Protein AF-A0A1F5EJZ8-F1 (afdb_monomer_lite)

pLDDT: mean 80.3, std 20.05, range [35.12, 98.62]

Structure (mmCIF, N/CA/C/O backbone):
data_AF-A0A1F5EJZ8-F1
#
_entry.id   AF-A0A1F5EJZ8-F1
#
loop_
_atom_site.group_PDB
_atom_site.id
_atom_site.type_symbol
_atom_site.label_atom_id
_atom_site.label_alt_id
_atom_site.label_comp_id
_atom_site.label_asym_id
_atom_site.label_entity_id
_atom_site.label_seq_id
_atom_site.pdbx_PDB_ins_code
_atom_site.Cartn_x
_atom_site.Cartn_y
_atom_site.Cartn_z
_atom_site.occupancy
_atom_site.B_iso_or_equiv
_atom_site.auth_seq_id
_atom_site.auth_comp_id
_atom_site.auth_asym_id
_atom_site.auth_atom_id
_atom_site.pdbx_PDB_model_num
ATOM 1 N N . MET A 1 1 ? -59.693 -8.046 34.360 1.00 42.12 1 MET A N 1
ATOM 2 C CA . MET A 1 1 ? -60.471 -9.303 34.373 1.00 42.12 1 MET A CA 1
ATOM 3 C C . MET A 1 1 ? -59.932 -10.155 35.518 1.00 42.12 1 MET A C 1
ATOM 5 O O . MET A 1 1 ? -58.719 -10.224 35.640 1.00 42.12 1 MET A O 1
ATOM 9 N N . PHE A 1 2 ? -60.831 -10.720 36.331 1.00 42.72 2 PHE A N 1
ATOM 10 C CA . PHE A 1 2 ? -60.648 -11.464 37.595 1.00 42.72 2 PHE A CA 1
ATOM 11 C C . PHE A 1 2 ? -60.513 -10.660 38.905 1.00 42.72 2 PHE A C 1
ATOM 13 O O . PHE A 1 2 ? -59.441 -10.239 39.322 1.00 42.72 2 PHE A O 1
ATOM 20 N N . VAL A 1 3 ? -61.678 -10.513 39.548 1.00 38.53 3 VAL A N 1
ATOM 21 C CA . VAL A 1 3 ? -61.944 -10.092 40.929 1.00 38.53 3 VAL A CA 1
ATOM 22 C C . VAL A 1 3 ? -62.332 -11.364 41.692 1.00 38.53 3 VAL A C 1
ATOM 24 O O . VAL A 1 3 ? -63.214 -12.080 41.225 1.00 38.53 3 VAL A O 1
ATOM 27 N N . PHE A 1 4 ? -61.711 -11.654 42.838 1.00 44.66 4 PHE A N 1
ATOM 28 C CA . PHE A 1 4 ? -62.159 -12.716 43.749 1.00 44.66 4 PHE A CA 1
ATOM 29 C C . PHE A 1 4 ? -62.676 -12.089 45.050 1.00 44.66 4 PHE A C 1
ATOM 31 O O . PHE A 1 4 ? -61.910 -11.626 45.890 1.00 44.66 4 PHE A O 1
ATOM 38 N N . LEU A 1 5 ? -64.004 -12.057 45.161 1.00 41.25 5 LEU A N 1
ATOM 39 C CA . LEU A 1 5 ? -64.788 -11.782 46.363 1.00 41.25 5 LEU A CA 1
ATOM 40 C C . LEU A 1 5 ? -64.952 -13.100 47.128 1.00 41.25 5 LEU A C 1
ATOM 42 O O . LEU A 1 5 ? -65.461 -14.063 46.558 1.00 41.25 5 LEU A O 1
ATOM 46 N N . PHE A 1 6 ? -64.547 -13.151 48.398 1.00 44.31 6 PHE A N 1
ATOM 47 C CA . PHE A 1 6 ? -64.848 -14.281 49.280 1.00 44.31 6 PHE A CA 1
ATOM 48 C C . PHE A 1 6 ? -65.778 -13.813 50.401 1.00 44.31 6 PHE A C 1
ATOM 50 O O . PHE A 1 6 ? -65.368 -13.141 51.346 1.00 44.31 6 PHE A O 1
ATOM 57 N N . SER A 1 7 ? -67.056 -14.136 50.229 1.00 35.12 7 SER A N 1
ATOM 58 C CA . SER A 1 7 ? -68.164 -13.891 51.148 1.00 35.12 7 SER A CA 1
ATOM 59 C C . SER A 1 7 ? -68.219 -15.029 52.171 1.00 35.12 7 SER A C 1
ATOM 61 O O . SER A 1 7 ? -68.336 -16.187 51.775 1.00 35.12 7 SER A O 1
ATOM 63 N N . PHE A 1 8 ? -68.154 -14.734 53.470 1.00 48.16 8 PHE A N 1
ATOM 64 C CA . PHE A 1 8 ? -68.392 -15.727 54.525 1.00 48.16 8 PHE A CA 1
ATOM 65 C C . PHE A 1 8 ? -69.835 -15.606 55.031 1.00 48.16 8 PHE A C 1
ATOM 67 O O . PHE A 1 8 ? -70.240 -14.551 55.520 1.00 48.16 8 PHE A O 1
ATOM 74 N N . SER A 1 9 ? -70.606 -16.683 54.875 1.00 39.06 9 SER A N 1
ATOM 75 C CA . SER A 1 9 ? -72.012 -16.790 55.272 1.00 39.06 9 SER A CA 1
ATOM 76 C C . SER A 1 9 ? -72.171 -17.040 56.773 1.00 39.06 9 SER A C 1
ATOM 78 O O . SER A 1 9 ? -71.408 -17.788 57.382 1.00 39.06 9 SER A O 1
ATOM 80 N N . PHE A 1 10 ? -73.198 -16.418 57.348 1.00 41.75 10 PHE A N 1
ATOM 81 C CA . PHE A 1 10 ? -73.622 -16.520 58.743 1.00 41.75 10 PHE A CA 1
ATOM 82 C C . PHE A 1 10 ? -74.689 -17.622 58.864 1.00 41.75 10 PHE A C 1
ATOM 84 O O . PHE A 1 10 ? -75.668 -17.593 58.119 1.00 41.75 10 PHE A O 1
ATOM 91 N N . THR A 1 11 ? -74.530 -18.581 59.781 1.00 50.78 11 THR A N 1
ATOM 92 C CA . THR A 1 11 ? -75.520 -19.647 60.028 1.00 50.78 11 THR A CA 1
ATOM 93 C C . THR A 1 11 ? -76.293 -19.362 61.313 1.00 50.78 11 THR A C 1
ATOM 95 O O . THR A 1 11 ? -75.710 -19.244 62.389 1.00 50.78 11 THR A O 1
ATOM 98 N N . TYR A 1 12 ? -77.613 -19.247 61.180 1.00 48.09 12 TYR A N 1
ATOM 99 C CA . TYR A 1 12 ? -78.588 -19.136 62.265 1.00 48.09 12 TYR A CA 1
ATOM 100 C C . TYR A 1 12 ? -78.994 -20.548 62.718 1.00 48.09 12 TYR A C 1
ATOM 102 O O . TYR A 1 12 ? -79.276 -21.396 61.874 1.00 48.09 12 TYR A O 1
ATOM 110 N N . ALA A 1 13 ? -79.072 -20.793 64.026 1.00 57.03 13 ALA A N 1
ATOM 111 C CA . ALA A 1 13 ? -79.775 -21.943 64.590 1.00 57.03 13 ALA A CA 1
ATOM 112 C C . ALA A 1 13 ? -80.513 -21.495 65.858 1.00 57.03 13 ALA A C 1
ATOM 114 O O . ALA A 1 13 ? -79.909 -20.979 66.797 1.00 57.03 13 ALA A O 1
ATOM 115 N N . GLN A 1 14 ? -81.831 -21.666 65.829 1.00 50.38 14 GLN A N 1
ATOM 116 C CA . GLN A 1 14 ? -82.807 -21.339 66.862 1.00 50.38 14 GLN A CA 1
ATOM 117 C C . GLN A 1 14 ? -83.442 -22.659 67.314 1.00 50.38 14 GLN A C 1
ATOM 119 O O . GLN A 1 14 ? -83.867 -23.425 66.452 1.00 50.38 14 GLN A O 1
ATOM 124 N N . GLN A 1 15 ? -83.545 -22.913 68.622 1.00 39.94 15 GLN A N 1
ATOM 125 C CA . GLN A 1 15 ? -84.609 -23.758 69.175 1.00 39.94 15 GLN A CA 1
ATOM 126 C C . GLN A 1 15 ? -84.862 -23.423 70.653 1.00 39.94 15 GLN A C 1
ATOM 128 O O . GLN A 1 15 ? -83.925 -23.213 71.423 1.00 39.94 15 GLN A O 1
ATOM 133 N N . GLU A 1 16 ? -86.148 -23.309 70.982 1.00 36.25 16 GLU A N 1
ATOM 134 C CA . GLU A 1 16 ? -86.743 -22.867 72.247 1.00 36.25 16 GLU A CA 1
ATOM 135 C C . GLU A 1 16 ? -87.019 -24.015 73.243 1.00 36.25 16 GLU A C 1
ATOM 137 O O . GLU A 1 16 ? -86.884 -25.191 72.908 1.00 36.25 16 GLU A O 1
ATOM 142 N N . ASP A 1 17 ? -87.497 -23.584 74.422 1.00 38.38 17 ASP A N 1
ATOM 143 C CA . ASP A 1 17 ? -88.220 -24.280 75.502 1.00 38.38 17 ASP A CA 1
ATOM 144 C C . ASP A 1 17 ? -87.415 -25.011 76.598 1.00 38.38 17 ASP A C 1
ATOM 146 O O . ASP A 1 17 ? -86.474 -25.742 76.331 1.00 38.38 17 ASP A O 1
ATOM 150 N N . SER A 1 18 ? -87.749 -24.936 77.896 1.00 37.69 18 SER A N 1
ATOM 151 C CA . SER A 1 18 ? -88.686 -24.098 78.665 1.00 37.69 18 SER A CA 1
ATOM 152 C C . SER A 1 18 ? -88.473 -24.321 80.186 1.00 37.69 18 SER A C 1
ATOM 154 O O . SER A 1 18 ? -87.946 -25.342 80.617 1.00 37.69 18 SER A O 1
ATOM 156 N N . SER A 1 19 ? -88.997 -23.386 80.991 1.00 36.50 19 SER A N 1
ATOM 157 C CA . SER A 1 19 ? -89.434 -23.503 82.405 1.00 36.50 19 SER A CA 1
ATOM 158 C C . SER A 1 19 ? -88.440 -23.390 83.596 1.00 36.50 19 SER A C 1
ATOM 160 O O . SER A 1 19 ? -87.722 -24.300 83.986 1.00 36.50 19 SER A O 1
ATOM 162 N N . ARG A 1 20 ? -88.521 -22.189 84.203 1.00 42.97 20 ARG A N 1
ATOM 163 C CA . ARG A 1 20 ? -88.405 -21.735 85.615 1.00 42.97 20 ARG A CA 1
ATOM 164 C C . ARG A 1 20 ? -88.081 -22.752 86.727 1.00 42.97 20 ARG A C 1
ATOM 166 O O . ARG A 1 20 ? -88.866 -23.666 86.911 1.00 42.97 20 ARG A O 1
ATOM 173 N N . VAL A 1 21 ? -87.153 -22.370 87.628 1.00 36.72 21 VAL A N 1
ATOM 174 C CA . VAL A 1 21 ? -87.374 -22.061 89.075 1.00 36.72 21 VAL A CA 1
ATOM 175 C C . VAL A 1 21 ? -86.247 -21.110 89.569 1.00 36.72 21 VAL A C 1
ATOM 177 O O . VAL A 1 21 ? -85.079 -21.328 89.272 1.00 36.72 21 VAL A O 1
ATOM 180 N N . ILE A 1 22 ? -86.592 -20.043 90.306 1.00 45.91 22 ILE A N 1
ATOM 181 C CA . ILE A 1 22 ? -85.711 -19.110 91.064 1.00 45.91 22 ILE A CA 1
ATOM 182 C C . ILE A 1 22 ? -85.918 -19.491 92.547 1.00 45.91 22 ILE A C 1
ATOM 184 O O . ILE A 1 22 ? -87.084 -19.708 92.890 1.00 45.91 22 ILE A O 1
ATOM 18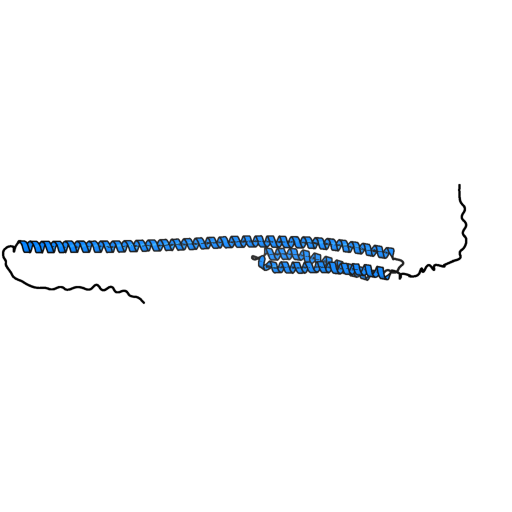8 N N . PRO A 1 23 ? -84.900 -19.575 93.442 1.00 54.94 23 PRO A N 1
ATOM 189 C CA . PRO A 1 23 ? -84.294 -18.347 93.963 1.00 54.94 23 PRO A CA 1
ATOM 190 C C . PRO A 1 23 ? -82.847 -18.386 94.482 1.00 54.94 23 PRO A C 1
ATOM 192 O O . PRO A 1 23 ? -82.222 -19.427 94.622 1.00 54.94 23 PRO A O 1
ATOM 195 N N . ALA A 1 24 ? -82.399 -17.174 94.831 1.00 38.06 24 ALA A N 1
ATOM 196 C CA . ALA A 1 24 ? -81.240 -16.806 95.647 1.00 38.06 24 ALA A CA 1
ATOM 197 C C . ALA A 1 24 ? -79.918 -16.560 94.895 1.00 38.06 24 ALA A C 1
ATOM 199 O O . ALA A 1 24 ? -79.230 -17.473 94.456 1.00 38.06 24 ALA A O 1
ATOM 200 N N . GLY A 1 25 ? -79.538 -15.276 94.796 1.00 40.34 25 GLY A N 1
ATOM 201 C CA . GLY A 1 25 ? -78.205 -14.864 94.337 1.00 40.34 25 GLY A CA 1
ATOM 202 C C . GLY A 1 25 ? -78.108 -13.489 93.663 1.00 40.34 25 GLY A C 1
ATOM 203 O O . GLY A 1 25 ? -77.230 -13.292 92.828 1.00 40.34 25 GLY A O 1
ATOM 204 N N . SER A 1 26 ? -78.984 -12.523 93.966 1.00 47.00 26 SER A N 1
ATOM 205 C CA . SER A 1 26 ? -79.004 -11.201 93.303 1.00 47.00 26 SER A CA 1
ATOM 206 C C . SER A 1 26 ? -77.780 -10.310 93.588 1.00 47.00 26 SER A C 1
ATOM 208 O O . SER A 1 26 ? -77.568 -9.334 92.871 1.00 47.00 26 SER A O 1
ATOM 210 N N . ALA A 1 27 ? -76.939 -10.662 94.566 1.00 49.25 27 ALA A N 1
ATOM 211 C CA . ALA A 1 27 ? -75.635 -10.029 94.790 1.00 49.25 27 ALA A CA 1
ATOM 212 C C . ALA A 1 27 ? -74.533 -10.619 93.883 1.00 49.25 27 ALA A C 1
ATOM 214 O O . ALA A 1 27 ? -73.744 -9.878 93.305 1.00 49.25 27 ALA A O 1
ATOM 215 N N . ILE A 1 28 ? -74.556 -11.937 93.653 1.00 49.22 28 ILE A N 1
ATOM 216 C CA . ILE A 1 28 ? -73.549 -12.670 92.863 1.00 49.22 28 ILE A CA 1
ATOM 217 C C . ILE A 1 28 ? -73.688 -12.364 91.357 1.00 49.22 28 ILE A C 1
ATOM 219 O O . ILE A 1 28 ? -72.714 -12.397 90.608 1.00 49.22 28 ILE A O 1
ATOM 223 N N . ILE A 1 29 ? -74.897 -12.043 90.881 1.00 50.38 29 ILE A N 1
ATOM 224 C CA . ILE A 1 29 ? -75.160 -11.756 89.458 1.00 50.38 29 ILE A CA 1
ATOM 225 C C . ILE A 1 29 ? -74.680 -10.351 89.057 1.00 50.38 29 ILE A C 1
ATOM 227 O O . ILE A 1 29 ? -74.094 -10.207 87.987 1.00 50.38 29 ILE A O 1
ATOM 231 N N . LYS A 1 30 ? -74.860 -9.325 89.905 1.00 52.75 30 LYS A N 1
ATOM 232 C CA . LYS A 1 30 ? -74.299 -7.980 89.651 1.00 52.75 30 LYS A CA 1
ATOM 233 C C . LYS A 1 30 ? -72.772 -8.001 89.669 1.00 52.75 30 LYS A C 1
ATOM 235 O O . LYS A 1 30 ? -72.154 -7.449 88.768 1.00 52.75 30 LYS A O 1
ATOM 240 N N . GLU A 1 31 ? -72.188 -8.743 90.606 1.00 53.78 31 GLU A N 1
ATOM 241 C CA . GLU A 1 31 ? -70.744 -8.966 90.674 1.00 53.78 31 GLU A CA 1
ATOM 242 C C . GLU A 1 31 ? -70.223 -9.664 89.405 1.00 53.78 31 GLU A C 1
ATOM 244 O O . GLU A 1 31 ? -69.264 -9.204 88.792 1.00 53.78 31 GLU A O 1
ATOM 249 N N . LYS A 1 32 ? -70.910 -10.703 88.904 1.00 55.66 32 LYS A N 1
ATOM 250 C CA . LYS A 1 32 ? -70.559 -11.352 87.626 1.00 55.66 32 LYS A CA 1
ATOM 251 C C . LYS A 1 32 ? -70.709 -10.432 86.405 1.00 55.66 32 LYS A C 1
ATOM 253 O O . LYS A 1 32 ? -69.902 -10.550 85.484 1.00 55.66 32 LYS A O 1
ATOM 258 N N . ILE A 1 33 ? -71.696 -9.534 86.378 1.00 58.84 33 ILE A N 1
ATOM 259 C CA . ILE A 1 33 ? -71.910 -8.571 85.279 1.00 58.84 33 ILE A CA 1
ATOM 260 C C . ILE A 1 33 ? -70.846 -7.466 85.293 1.00 58.84 33 ILE A C 1
ATOM 262 O O . ILE A 1 33 ? -70.330 -7.116 84.232 1.00 58.84 33 ILE A O 1
ATOM 266 N N . ASP A 1 34 ? -70.457 -6.959 86.463 1.00 60.78 34 ASP A N 1
ATOM 267 C CA . ASP A 1 34 ? -69.383 -5.967 86.585 1.00 60.78 34 ASP A CA 1
ATOM 268 C C . ASP A 1 34 ? -68.002 -6.591 86.335 1.00 60.78 34 ASP A C 1
ATOM 270 O O . ASP A 1 34 ? -67.162 -5.983 85.669 1.00 60.78 34 ASP A O 1
ATOM 274 N N . ILE A 1 35 ? -67.787 -7.852 86.729 1.00 61.38 35 ILE A N 1
ATOM 275 C CA . ILE A 1 35 ? -66.606 -8.644 86.343 1.00 61.38 35 ILE A CA 1
ATOM 276 C C . ILE A 1 35 ? -66.577 -8.885 84.824 1.00 61.38 35 ILE A C 1
ATOM 278 O O . ILE A 1 35 ? -65.515 -8.836 84.205 1.00 61.38 35 ILE A O 1
ATOM 282 N N . GLN A 1 36 ? -67.723 -9.129 84.182 1.00 63.88 36 GLN A N 1
ATOM 283 C CA . GLN A 1 36 ? -67.787 -9.268 82.723 1.00 63.88 36 GLN A CA 1
ATOM 284 C C . GLN A 1 36 ? -67.572 -7.939 81.994 1.00 63.88 36 GLN A C 1
ATOM 286 O O . GLN A 1 36 ? -66.851 -7.922 81.000 1.00 63.88 36 GLN A O 1
ATOM 291 N N . LYS A 1 37 ? -68.127 -6.823 82.485 1.00 66.31 37 LYS A N 1
ATOM 292 C CA . LYS A 1 37 ? -67.890 -5.484 81.920 1.00 66.31 37 LYS A CA 1
ATOM 293 C C . LYS A 1 37 ? -66.438 -5.049 82.076 1.00 66.31 37 LYS A C 1
ATOM 295 O O . LYS A 1 37 ? -65.852 -4.581 81.109 1.00 66.31 37 LYS A O 1
ATOM 300 N N . THR A 1 38 ? -65.829 -5.249 83.242 1.00 66.19 38 THR A N 1
ATOM 301 C CA . THR A 1 38 ? -64.400 -4.959 83.457 1.00 66.19 38 THR A CA 1
ATOM 302 C C . THR A 1 38 ? -63.507 -5.848 82.593 1.00 66.19 38 THR A C 1
ATOM 304 O O . THR A 1 38 ? -62.565 -5.348 81.985 1.00 66.19 38 THR A O 1
ATOM 307 N N . ARG A 1 39 ? -63.839 -7.137 82.420 1.00 69.88 39 ARG A N 1
ATOM 308 C CA . ARG A 1 39 ? -63.170 -8.008 81.437 1.00 69.88 39 ARG A CA 1
ATOM 309 C C . ARG A 1 39 ? -63.349 -7.503 80.007 1.00 69.88 39 ARG A C 1
ATOM 311 O O . ARG A 1 39 ? -62.367 -7.460 79.276 1.00 69.88 39 ARG A O 1
ATOM 318 N N . ALA A 1 40 ? -64.549 -7.084 79.608 1.00 69.38 40 ALA A N 1
ATOM 319 C CA . ALA A 1 40 ? -64.818 -6.555 78.270 1.00 69.38 40 ALA A CA 1
ATOM 320 C C . ALA A 1 40 ? -64.061 -5.244 77.998 1.00 69.38 40 ALA A C 1
ATOM 322 O O . ALA A 1 40 ? -63.471 -5.101 76.932 1.00 69.38 40 ALA A O 1
ATOM 323 N N . VAL A 1 41 ? -63.999 -4.333 78.974 1.00 73.00 41 VAL A N 1
ATOM 324 C CA . VAL A 1 41 ? -63.220 -3.084 78.902 1.00 73.00 41 VAL A CA 1
ATOM 325 C C . VAL A 1 41 ? -61.720 -3.376 78.838 1.00 73.00 41 VAL A C 1
ATOM 327 O O . VAL A 1 41 ? -61.035 -2.850 77.969 1.00 73.00 41 VAL A O 1
ATOM 330 N N . ASN A 1 42 ? -61.207 -4.288 79.668 1.00 74.50 42 ASN A N 1
ATOM 331 C CA . ASN A 1 42 ? -59.803 -4.709 79.611 1.00 74.50 42 ASN A CA 1
ATOM 332 C C . ASN A 1 42 ? -59.451 -5.406 78.288 1.00 74.50 42 ASN A C 1
ATOM 334 O O . ASN A 1 42 ? -58.342 -5.244 77.779 1.00 74.50 42 ASN A O 1
ATOM 338 N N . THR A 1 43 ? -60.392 -6.153 77.706 1.00 75.75 43 THR A N 1
ATOM 339 C CA . THR A 1 43 ? -60.220 -6.800 76.397 1.00 75.75 43 THR A CA 1
ATOM 340 C C . THR A 1 43 ? -60.251 -5.769 75.267 1.00 75.75 43 THR A C 1
ATOM 342 O O . THR A 1 43 ? -59.443 -5.854 74.347 1.00 75.75 43 THR A O 1
ATOM 345 N N . ALA A 1 44 ? -61.133 -4.767 75.346 1.00 76.69 44 ALA A N 1
ATOM 346 C CA . ALA A 1 44 ? -61.204 -3.667 74.387 1.00 76.69 44 ALA A CA 1
ATOM 347 C C . ALA A 1 44 ? -59.938 -2.797 74.420 1.00 76.69 44 ALA A C 1
ATOM 349 O O . ALA A 1 44 ? -59.384 -2.506 73.362 1.00 76.69 44 ALA A O 1
ATOM 350 N N . ASN A 1 45 ? -59.433 -2.473 75.614 1.00 80.00 45 ASN A N 1
ATOM 351 C CA . ASN A 1 45 ? -58.183 -1.732 75.793 1.00 80.00 45 ASN A CA 1
ATOM 352 C C . ASN A 1 45 ? -56.984 -2.512 75.225 1.00 80.00 45 ASN A C 1
ATOM 354 O O . ASN A 1 45 ? -56.239 -1.963 74.421 1.00 80.00 45 ASN A O 1
ATOM 358 N N . ASN A 1 46 ? -56.871 -3.816 75.518 1.00 80.50 46 ASN A N 1
ATOM 359 C CA . ASN A 1 46 ? -55.843 -4.686 74.925 1.00 80.50 46 ASN A CA 1
ATOM 360 C C . ASN A 1 46 ? -55.937 -4.769 73.391 1.00 80.50 46 ASN A C 1
ATOM 362 O O . ASN A 1 46 ? -54.928 -4.860 72.695 1.00 80.50 46 ASN A O 1
ATOM 366 N N . LEU A 1 47 ? -57.153 -4.785 72.835 1.00 82.44 47 LEU A N 1
ATOM 367 C CA . LEU A 1 47 ? -57.352 -4.830 71.386 1.00 82.44 47 LEU A CA 1
ATOM 368 C C . LEU A 1 47 ? -56.956 -3.503 70.726 1.00 82.44 47 LEU A C 1
ATOM 370 O O . LEU A 1 47 ? -56.415 -3.500 69.621 1.00 82.44 47 LEU A O 1
ATOM 374 N N . GLN A 1 48 ? -57.240 -2.383 71.388 1.00 83.00 48 GLN A N 1
ATOM 375 C CA . GLN A 1 48 ? -56.890 -1.050 70.916 1.00 83.00 48 GLN A CA 1
ATOM 376 C C . GLN A 1 48 ? -55.374 -0.822 70.974 1.00 83.00 48 GLN A C 1
ATOM 378 O O . GLN A 1 48 ? -54.808 -0.326 70.005 1.00 83.00 48 GLN A O 1
ATOM 383 N N . GLU A 1 49 ? -54.716 -1.286 72.034 1.00 81.19 49 GLU A N 1
ATOM 384 C CA . GLU A 1 49 ? -53.257 -1.289 72.185 1.00 81.19 49 GLU A CA 1
ATOM 385 C C . GLU A 1 49 ? -52.585 -2.135 71.090 1.00 81.19 49 GLU A C 1
ATOM 387 O O . GLU A 1 49 ? -51.765 -1.622 70.333 1.00 81.19 49 GLU A O 1
ATOM 392 N N . LYS A 1 50 ? -53.061 -3.368 70.851 1.00 83.50 50 LYS A N 1
ATOM 393 C CA . LYS A 1 50 ? -52.591 -4.206 69.729 1.00 83.50 50 LYS A CA 1
ATOM 394 C C . LYS A 1 50 ? -52.814 -3.577 68.353 1.00 83.50 50 LYS A C 1
ATOM 396 O O . LYS A 1 50 ? -52.037 -3.818 67.431 1.00 83.50 50 LYS A O 1
ATOM 401 N N . ARG A 1 51 ? -53.893 -2.806 68.167 1.00 82.75 51 ARG A N 1
ATOM 402 C CA . ARG A 1 51 ? -54.144 -2.075 66.912 1.00 82.75 51 ARG A CA 1
ATOM 403 C C . ARG A 1 51 ? -53.162 -0.925 66.733 1.00 82.75 51 ARG A C 1
ATOM 405 O O . ARG A 1 51 ? -52.682 -0.745 65.618 1.00 82.75 51 ARG A O 1
ATOM 412 N N . LEU A 1 52 ? -52.864 -0.177 67.794 1.00 86.50 52 LEU A N 1
ATOM 413 C CA . LEU A 1 52 ? -51.873 0.900 67.766 1.00 86.50 52 LEU A CA 1
ATOM 414 C C . LEU A 1 52 ? -50.476 0.341 67.468 1.00 86.50 52 LEU A C 1
ATOM 416 O O . LEU A 1 52 ? -49.844 0.801 66.520 1.00 86.50 52 LEU A O 1
ATOM 420 N N . GLU A 1 53 ? -50.071 -0.735 68.144 1.00 86.06 53 GLU A N 1
ATOM 421 C CA . GLU A 1 53 ? -48.812 -1.441 67.865 1.00 86.06 53 GLU A CA 1
ATOM 422 C C . GLU A 1 53 ? -48.748 -1.987 66.430 1.00 86.06 53 GLU A C 1
ATOM 424 O O . GLU A 1 53 ? -47.705 -1.940 65.777 1.00 86.06 53 GLU A O 1
ATOM 429 N N . ALA A 1 54 ? -49.853 -2.525 65.903 1.00 87.06 54 ALA A N 1
ATOM 430 C CA . ALA A 1 54 ? -49.903 -3.023 64.530 1.00 87.06 54 ALA A CA 1
ATOM 431 C C . ALA A 1 54 ? -49.790 -1.889 63.498 1.00 87.06 54 ALA A C 1
ATOM 433 O O . ALA A 1 54 ? -49.117 -2.057 62.478 1.00 87.06 54 ALA A O 1
ATOM 434 N N . VAL A 1 55 ? -50.425 -0.741 63.756 1.00 88.44 55 VAL A N 1
ATOM 435 C CA . VAL A 1 55 ? -50.330 0.452 62.903 1.00 88.44 55 VAL A CA 1
ATOM 436 C C . VAL A 1 55 ? -48.907 1.000 62.920 1.00 88.44 55 VAL A C 1
ATOM 438 O O . VAL A 1 55 ? -48.340 1.187 61.843 1.00 88.44 55 VAL A O 1
ATOM 441 N N . GLU A 1 56 ? -48.308 1.167 64.096 1.00 88.38 56 GLU A N 1
ATOM 442 C CA . GLU A 1 56 ? -46.932 1.643 64.267 1.00 88.38 56 GLU A CA 1
ATOM 443 C C . GLU A 1 56 ? -45.924 0.699 63.592 1.00 88.38 56 GLU A C 1
ATOM 445 O O . GLU A 1 56 ? -45.117 1.123 62.767 1.00 88.38 56 GLU A O 1
ATOM 450 N N . ASN A 1 57 ? -46.053 -0.616 63.798 1.00 89.62 57 ASN A N 1
ATOM 451 C CA . ASN A 1 57 ? -45.230 -1.609 63.101 1.00 89.62 57 ASN A CA 1
ATOM 452 C C . ASN A 1 57 ? -45.421 -1.582 61.577 1.00 89.62 57 ASN A C 1
ATOM 454 O O . ASN A 1 57 ? -44.469 -1.822 60.828 1.00 89.62 57 ASN A O 1
ATOM 458 N N . SER A 1 58 ? -46.637 -1.313 61.091 1.00 87.44 58 SER A N 1
ATOM 459 C CA . SER A 1 58 ? -46.898 -1.187 59.653 1.00 87.44 58 SER A CA 1
ATOM 460 C C . SER A 1 58 ? -46.263 0.075 59.061 1.00 87.44 58 SER A C 1
ATOM 462 O O . SER A 1 58 ? -45.725 0.021 57.953 1.00 87.44 58 SER A O 1
ATOM 464 N N . GLN A 1 59 ? -46.280 1.186 59.805 1.00 89.81 59 GLN A N 1
ATOM 465 C CA . GLN A 1 59 ? -45.664 2.451 59.414 1.00 89.81 59 GLN A CA 1
ATOM 466 C C . GLN A 1 59 ? -44.142 2.311 59.387 1.00 89.81 59 GLN A C 1
ATOM 468 O O . GLN A 1 59 ? -43.545 2.553 58.339 1.00 89.81 59 GLN A O 1
ATOM 473 N N . ASN A 1 60 ? -43.552 1.761 60.450 1.00 89.81 60 ASN A N 1
ATOM 474 C CA . ASN A 1 60 ? -42.121 1.475 60.534 1.00 89.81 60 ASN A CA 1
ATOM 475 C C . ASN A 1 60 ? -41.664 0.532 59.412 1.00 89.81 60 ASN A C 1
ATOM 477 O O . ASN A 1 60 ? -40.641 0.766 58.771 1.00 89.81 60 ASN A O 1
ATOM 481 N N . LYS A 1 61 ? -42.428 -0.526 59.097 1.00 89.62 61 LYS A N 1
ATOM 482 C CA . LYS A 1 61 ? -42.125 -1.395 57.941 1.00 89.62 61 LYS A CA 1
ATOM 483 C C . LYS A 1 61 ? -42.173 -0.634 56.621 1.00 89.62 61 LYS A C 1
ATOM 485 O O . LYS A 1 61 ? -41.338 -0.877 55.756 1.00 89.62 61 LYS A O 1
ATOM 490 N N . ARG A 1 62 ? -43.147 0.258 56.438 1.00 89.31 62 ARG A N 1
ATOM 491 C CA . ARG A 1 62 ? -43.304 1.025 55.198 1.00 89.31 62 ARG A CA 1
ATOM 492 C C . ARG A 1 62 ? -42.183 2.044 55.009 1.00 89.31 62 ARG A C 1
ATOM 494 O O . ARG A 1 62 ? -41.732 2.205 53.880 1.00 89.31 62 ARG A O 1
ATOM 501 N N . GLU A 1 63 ? -41.745 2.698 56.076 1.00 90.56 63 GLU A N 1
ATOM 502 C CA . GLU A 1 63 ? -40.613 3.629 56.072 1.00 90.56 63 GLU A CA 1
ATOM 503 C C . GLU A 1 63 ? -39.306 2.896 55.753 1.00 90.56 63 GLU A C 1
ATOM 505 O O . GLU A 1 63 ? -38.681 3.187 54.740 1.00 90.56 63 GLU A O 1
ATOM 510 N N . ASN A 1 64 ? -39.019 1.795 56.454 1.00 90.31 64 ASN A N 1
ATOM 511 C CA . ASN A 1 64 ? -37.866 0.940 56.148 1.00 90.31 64 ASN A CA 1
ATOM 512 C C . ASN A 1 64 ? -37.866 0.411 54.699 1.00 90.31 64 ASN A C 1
ATOM 514 O O . ASN A 1 64 ? -36.813 0.275 54.074 1.00 90.31 64 ASN A O 1
ATOM 518 N N . LEU A 1 65 ? -39.039 0.081 54.142 1.00 89.75 65 LEU A N 1
ATOM 519 C CA . LEU A 1 65 ? -39.158 -0.344 52.743 1.00 89.75 65 LEU A CA 1
ATOM 520 C C . LEU A 1 65 ? -38.901 0.803 51.759 1.00 89.75 65 LEU A C 1
ATOM 522 O O . LEU A 1 65 ? -38.327 0.549 50.700 1.00 89.75 65 LEU A O 1
ATOM 526 N N . LYS A 1 66 ? -39.308 2.036 52.087 1.00 91.94 66 LYS A N 1
ATOM 527 C CA . LYS A 1 66 ? -39.003 3.224 51.279 1.00 91.94 66 LYS A CA 1
ATOM 528 C C . LYS A 1 66 ? -37.513 3.527 51.305 1.00 91.94 66 LYS A C 1
ATOM 530 O O . LYS A 1 66 ? -36.922 3.599 50.234 1.00 91.94 66 LYS A O 1
ATOM 535 N N . ASP A 1 67 ? -36.904 3.562 52.484 1.00 91.62 67 ASP A N 1
ATOM 536 C CA . ASP A 1 67 ? -35.471 3.822 52.636 1.00 91.62 67 ASP A CA 1
ATOM 537 C C . ASP A 1 67 ? -34.648 2.765 51.901 1.00 91.62 67 ASP A C 1
ATOM 539 O O . ASP A 1 67 ? -33.684 3.070 51.199 1.00 91.62 67 ASP A O 1
ATOM 543 N N . ARG A 1 68 ? -35.058 1.493 51.985 1.00 91.19 68 ARG A N 1
ATOM 544 C CA . ARG A 1 68 ? -34.417 0.410 51.236 1.00 91.19 68 ARG A CA 1
ATOM 545 C C . ARG A 1 68 ? -34.614 0.560 49.728 1.00 91.19 68 ARG A C 1
ATOM 547 O O . ARG A 1 68 ? -33.683 0.279 48.978 1.00 91.19 68 ARG A O 1
ATOM 554 N N . ALA A 1 69 ? -35.791 0.982 49.269 1.00 90.62 69 ALA A N 1
ATOM 555 C CA . ALA A 1 69 ? -36.055 1.215 47.851 1.00 90.62 69 ALA A CA 1
ATOM 556 C C . ALA A 1 69 ? -35.255 2.406 47.297 1.00 90.62 69 ALA A C 1
ATOM 558 O O . ALA A 1 69 ? -34.716 2.305 46.194 1.00 90.62 69 ALA A O 1
ATOM 559 N N . GLU A 1 70 ? -35.133 3.496 48.056 1.00 92.25 70 GLU A N 1
ATOM 560 C CA . GLU A 1 70 ? -34.332 4.673 47.700 1.00 92.25 70 GLU A CA 1
ATOM 561 C C . GLU A 1 70 ? -32.844 4.333 47.650 1.00 92.25 70 GLU A C 1
ATOM 563 O O . GLU A 1 70 ? -32.220 4.523 46.607 1.00 92.25 70 GLU A O 1
ATOM 568 N N . ASN A 1 71 ? -32.316 3.679 48.689 1.00 90.81 71 ASN A N 1
ATOM 569 C CA . ASN A 1 71 ? -30.933 3.201 48.705 1.00 90.81 71 ASN A CA 1
ATOM 570 C C . ASN A 1 71 ? -30.639 2.247 47.540 1.00 90.81 71 ASN A C 1
ATOM 572 O O . ASN A 1 71 ? -29.592 2.337 46.902 1.00 90.81 71 ASN A O 1
ATOM 576 N N . VAL A 1 72 ? -31.542 1.308 47.228 1.00 92.44 72 VAL A N 1
ATOM 577 C CA . VAL A 1 72 ? -31.356 0.399 46.082 1.00 92.44 72 VAL A CA 1
ATOM 578 C C . VAL A 1 72 ? -31.350 1.174 44.767 1.00 92.44 72 VAL A C 1
ATOM 580 O O . VAL A 1 72 ? -30.548 0.854 43.891 1.00 92.44 72 VAL A O 1
ATOM 583 N N . ARG A 1 73 ? -32.212 2.186 44.619 1.00 92.00 73 ARG A N 1
ATOM 584 C CA . ARG A 1 73 ? -32.305 3.007 43.408 1.00 92.00 73 ARG A CA 1
ATOM 585 C C . ARG A 1 73 ? -31.060 3.868 43.201 1.00 92.00 73 ARG A C 1
ATOM 587 O O . ARG A 1 73 ? -30.561 3.907 42.078 1.00 92.00 73 ARG A O 1
ATOM 594 N N . GLU A 1 74 ? -30.560 4.503 44.254 1.00 91.19 74 GLU A N 1
ATOM 595 C CA . GLU A 1 74 ? -29.318 5.283 44.241 1.00 91.19 74 GLU A CA 1
ATOM 596 C C . GLU A 1 74 ? -28.129 4.389 43.868 1.00 91.19 74 GLU A C 1
ATOM 598 O O . GLU A 1 74 ? -27.488 4.604 42.842 1.00 91.19 74 GLU A O 1
ATOM 603 N N . ASN A 1 75 ? -27.964 3.260 44.565 1.00 90.19 75 ASN A N 1
ATOM 604 C CA . ASN A 1 75 ? -26.923 2.280 44.251 1.00 90.19 75 ASN A CA 1
ATOM 605 C C . ASN A 1 75 ? -27.015 1.735 42.813 1.00 90.19 75 ASN A C 1
ATOM 607 O O . ASN A 1 75 ? -25.991 1.426 42.196 1.00 90.19 75 ASN A O 1
ATOM 611 N N . LEU A 1 76 ? -28.225 1.564 42.264 1.00 90.38 76 LEU A N 1
ATOM 612 C CA . LEU A 1 76 ? -28.402 1.151 40.868 1.00 90.38 76 LEU A CA 1
ATOM 613 C C . LEU A 1 76 ? -27.997 2.260 39.893 1.00 90.38 76 LEU A C 1
ATOM 615 O O . LEU A 1 76 ? -27.384 1.961 38.866 1.00 90.38 76 LEU A O 1
ATOM 619 N 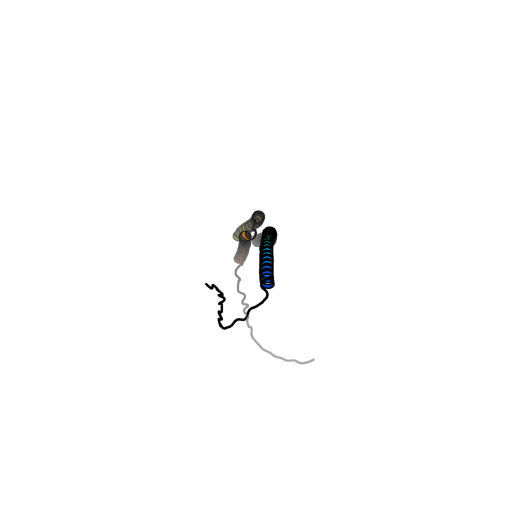N . SER A 1 77 ? -28.353 3.509 40.198 1.00 90.62 77 SER A N 1
ATOM 620 C CA . SER A 1 77 ? -27.988 4.686 39.407 1.00 90.62 77 SER A CA 1
ATOM 621 C C . SER A 1 77 ? -26.471 4.840 39.346 1.00 90.62 77 SER A C 1
ATOM 623 O O . SER A 1 77 ? -25.906 4.884 38.251 1.00 90.62 77 SER A O 1
ATOM 625 N N . ASP A 1 78 ? -25.805 4.774 40.495 1.00 91.44 78 ASP A N 1
ATOM 626 C CA . ASP A 1 78 ? -24.353 4.921 40.602 1.00 91.44 78 ASP A CA 1
ATOM 627 C C . ASP A 1 78 ? -23.621 3.777 39.907 1.00 91.44 78 ASP A C 1
ATOM 629 O O . ASP A 1 78 ? -22.646 3.988 39.183 1.00 91.44 78 ASP A O 1
ATOM 633 N N . LYS A 1 79 ? -24.105 2.536 40.057 1.00 90.50 79 LYS A N 1
ATOM 634 C CA . LYS A 1 79 ? -23.553 1.391 39.318 1.00 90.50 79 LYS A CA 1
ATOM 635 C C . LYS A 1 79 ? -23.734 1.554 37.817 1.00 90.50 79 LYS A C 1
ATOM 637 O O . LYS A 1 79 ? -22.830 1.189 37.062 1.00 90.50 79 LYS A O 1
ATOM 642 N N . LYS A 1 80 ? -24.876 2.076 37.366 1.00 90.75 80 LYS A N 1
ATOM 643 C CA . LYS A 1 80 ? -25.143 2.306 35.944 1.00 90.75 80 LYS A CA 1
ATOM 644 C C . LYS A 1 80 ? -24.214 3.378 35.381 1.00 90.75 80 LYS A C 1
ATOM 646 O O . LYS A 1 80 ? -23.589 3.107 34.359 1.00 90.75 80 LYS A O 1
ATOM 651 N N . GLN A 1 81 ? -24.075 4.520 36.053 1.00 91.50 81 GLN A N 1
ATOM 652 C CA . GLN A 1 81 ? -23.174 5.602 35.640 1.00 91.50 81 GLN A CA 1
ATOM 653 C C . GLN A 1 81 ? -21.717 5.128 35.603 1.00 91.50 81 GLN A C 1
ATOM 655 O O . GLN A 1 81 ? -21.088 5.166 34.547 1.00 91.50 81 GLN A O 1
ATOM 660 N N . ASN A 1 82 ? -21.227 4.514 36.685 1.00 90.94 82 ASN A N 1
ATOM 661 C CA . ASN A 1 82 ? -19.873 3.953 36.731 1.00 90.94 82 ASN A CA 1
ATOM 662 C C . ASN A 1 82 ? -19.635 2.896 35.640 1.00 90.94 82 ASN A C 1
ATOM 664 O O . ASN A 1 82 ? -18.549 2.796 35.069 1.00 90.94 82 ASN A O 1
ATOM 668 N N . THR A 1 83 ? -20.637 2.068 35.336 1.00 89.88 83 THR A N 1
ATOM 669 C CA . THR A 1 83 ? -20.512 1.070 34.265 1.00 89.88 83 THR A CA 1
ATOM 670 C C . THR A 1 83 ? -20.476 1.735 32.892 1.00 89.88 83 THR A C 1
ATOM 672 O O . THR A 1 83 ? -19.670 1.322 32.058 1.00 89.88 83 THR A O 1
ATOM 675 N N . GLN A 1 84 ? -21.302 2.756 32.651 1.00 91.56 84 GLN A N 1
ATOM 676 C CA . GLN A 1 84 ? -21.312 3.516 31.399 1.00 91.56 84 GLN A CA 1
ATOM 677 C C . GLN A 1 84 ? -19.966 4.202 31.157 1.00 91.56 84 GLN A C 1
ATOM 679 O O . GLN A 1 84 ? -19.351 3.946 30.122 1.00 91.56 84 GLN A O 1
ATOM 684 N N . GLU A 1 85 ? -19.441 4.934 32.140 1.00 91.25 85 GLU A N 1
ATOM 685 C CA . GLU A 1 85 ? -18.131 5.589 32.047 1.00 91.25 85 GLU A CA 1
ATOM 686 C C . GLU A 1 85 ? -17.011 4.579 31.766 1.00 91.25 85 GLU A C 1
ATOM 688 O O . GLU A 1 85 ? -16.211 4.745 30.841 1.00 91.25 85 GLU A O 1
ATOM 693 N N . ARG A 1 86 ? -16.984 3.452 32.493 1.00 90.94 86 ARG A N 1
ATOM 694 C CA . ARG A 1 86 ? -15.991 2.392 32.253 1.00 90.94 86 ARG A CA 1
ATOM 695 C C . ARG A 1 86 ? -16.109 1.794 30.854 1.00 90.94 86 ARG A C 1
ATOM 697 O O . ARG A 1 86 ? -15.089 1.417 30.272 1.00 90.94 86 ARG A O 1
ATOM 704 N N . VAL A 1 8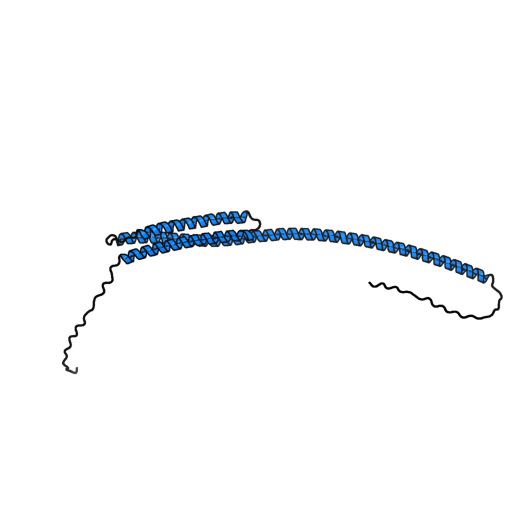7 ? -17.321 1.649 30.321 1.00 92.50 87 VAL A N 1
ATOM 705 C CA . VAL A 1 87 ? -17.546 1.140 28.963 1.00 92.50 87 VAL A CA 1
ATOM 706 C C . VAL A 1 87 ? -17.078 2.154 27.924 1.00 92.50 87 VAL A C 1
ATOM 708 O O . VAL A 1 87 ? -16.411 1.752 26.973 1.00 92.50 87 VAL A O 1
ATOM 711 N N . GLU A 1 88 ? -17.361 3.440 28.102 1.00 92.19 88 GLU A N 1
ATOM 712 C CA . GLU A 1 88 ? -16.932 4.505 27.191 1.00 92.19 88 GLU A CA 1
ATOM 713 C C . GLU A 1 88 ? -15.410 4.645 27.154 1.00 92.19 88 GLU A C 1
ATOM 715 O O . GLU A 1 88 ? -14.820 4.596 26.072 1.00 92.19 88 GLU A O 1
ATOM 720 N N . VAL A 1 89 ? -14.753 4.666 28.318 1.00 92.44 89 VAL A N 1
ATOM 721 C CA . VAL A 1 89 ? -13.284 4.691 28.419 1.00 92.44 89 VAL A CA 1
ATOM 722 C C . VAL A 1 89 ? -12.669 3.462 27.746 1.00 92.44 89 VAL A C 1
ATOM 724 O O . VAL A 1 89 ? -11.724 3.580 26.961 1.00 92.44 89 VAL A O 1
ATOM 727 N N . LYS A 1 90 ? -13.221 2.264 27.990 1.00 91.81 90 LYS A N 1
ATOM 728 C CA . LYS A 1 90 ? -12.749 1.036 27.329 1.00 91.81 90 LYS A CA 1
ATOM 729 C C . LYS A 1 90 ? -12.963 1.084 25.821 1.00 91.81 90 LYS A C 1
ATOM 731 O O . LYS A 1 90 ? -12.067 0.683 25.083 1.00 91.81 90 LYS A O 1
ATOM 736 N N . ARG A 1 91 ? -14.117 1.563 25.350 1.00 90.12 91 ARG A N 1
ATOM 737 C CA . ARG A 1 91 ? -14.413 1.701 23.917 1.00 90.12 91 ARG A CA 1
ATOM 738 C C . ARG A 1 91 ? -13.433 2.660 23.255 1.00 90.12 91 ARG A C 1
ATOM 740 O O . ARG A 1 91 ? -12.827 2.276 22.262 1.00 90.12 91 ARG A O 1
ATOM 747 N N . ALA A 1 92 ? -13.208 3.838 23.831 1.00 89.31 92 ALA A N 1
ATOM 748 C CA . ALA A 1 92 ? -12.245 4.808 23.317 1.00 89.31 92 ALA A CA 1
ATOM 749 C C . ALA A 1 92 ? -10.824 4.221 23.253 1.00 89.31 92 ALA A C 1
ATOM 751 O O . ALA A 1 92 ? -10.161 4.301 22.216 1.00 89.31 92 ALA A O 1
ATOM 752 N N . ALA A 1 93 ? -10.382 3.540 24.316 1.00 90.81 93 ALA A N 1
ATOM 753 C CA . ALA A 1 93 ? -9.071 2.895 24.359 1.00 90.81 93 ALA A CA 1
ATOM 754 C C . ALA A 1 93 ? -8.926 1.766 23.321 1.00 90.81 93 ALA A C 1
ATOM 756 O O . ALA A 1 93 ? -7.878 1.639 22.685 1.00 90.81 93 ALA A O 1
ATOM 757 N N . ILE A 1 94 ? -9.965 0.946 23.130 1.00 91.38 94 ILE A N 1
ATOM 758 C CA . ILE A 1 94 ? -9.976 -0.115 22.115 1.00 91.38 94 ILE A CA 1
ATOM 759 C C . ILE A 1 94 ? -9.929 0.497 20.715 1.00 91.38 94 ILE A C 1
ATOM 761 O O . ILE A 1 94 ? -9.098 0.079 19.912 1.00 91.38 94 ILE A O 1
ATOM 765 N N . THR A 1 95 ? -10.761 1.498 20.425 1.00 87.75 95 THR A N 1
ATOM 766 C CA . THR A 1 95 ? -10.790 2.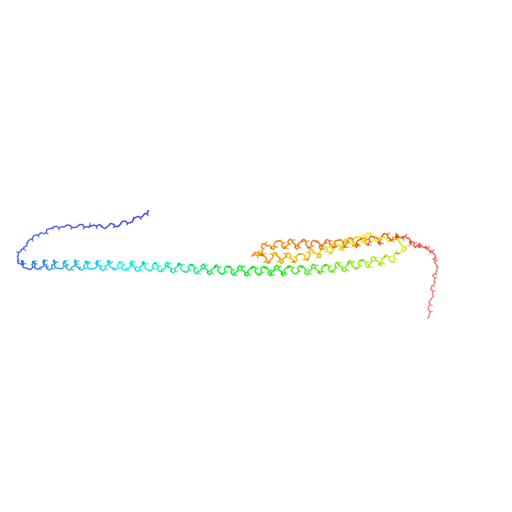172 19.120 1.00 87.75 95 THR A CA 1
ATOM 767 C C . THR A 1 95 ? -9.434 2.787 18.787 1.00 87.75 95 THR A C 1
ATOM 769 O O . THR A 1 95 ? -8.914 2.546 17.699 1.00 87.75 95 THR A O 1
ATOM 772 N N . LYS A 1 96 ? -8.797 3.474 19.744 1.00 88.81 96 LYS A N 1
ATOM 773 C CA . LYS A 1 96 ? -7.447 4.027 19.569 1.00 88.81 96 LYS A CA 1
ATOM 774 C C . LYS A 1 96 ? -6.424 2.938 19.223 1.00 88.81 96 LYS A C 1
ATOM 776 O O . LYS A 1 96 ? -5.761 3.035 18.193 1.00 88.81 96 LYS A O 1
ATOM 781 N N . LYS A 1 97 ? -6.376 1.849 20.002 1.00 90.56 97 LYS A N 1
ATOM 782 C CA . LYS A 1 97 ? -5.477 0.708 19.737 1.00 90.56 97 LYS A CA 1
ATOM 783 C C . LYS A 1 97 ? -5.746 0.042 18.386 1.00 90.56 97 LYS A C 1
ATOM 785 O O . LYS A 1 97 ? -4.820 -0.424 17.727 1.00 90.56 97 LYS A O 1
ATOM 790 N N . LEU A 1 98 ? -7.011 -0.062 17.974 1.00 90.31 98 LEU A N 1
ATOM 791 C CA . LEU A 1 98 ? -7.377 -0.635 16.678 1.00 90.31 98 LEU A CA 1
ATOM 792 C C . LEU A 1 98 ? -6.939 0.262 15.518 1.00 90.31 98 LEU A C 1
ATOM 794 O O . LEU A 1 98 ? -6.477 -0.263 14.504 1.00 90.31 98 LEU A O 1
ATOM 798 N N . ASN A 1 99 ? -7.053 1.580 15.675 1.00 89.81 99 ASN A N 1
ATOM 799 C CA . ASN A 1 99 ? -6.616 2.555 14.681 1.00 89.81 99 ASN A CA 1
ATOM 800 C C . ASN A 1 99 ? -5.091 2.584 14.548 1.00 89.81 99 ASN A C 1
ATOM 802 O O . ASN A 1 99 ? -4.588 2.541 13.429 1.00 89.81 99 ASN A O 1
ATOM 806 N N . GLU A 1 100 ? -4.355 2.555 15.660 1.00 90.56 100 GLU A N 1
ATOM 807 C CA . GLU A 1 100 ? -2.888 2.445 15.663 1.00 90.56 100 GLU A CA 1
ATOM 808 C C . GLU A 1 100 ? -2.431 1.171 14.942 1.00 90.56 100 GLU A C 1
ATOM 810 O O . GLU A 1 100 ? -1.687 1.242 13.965 1.00 90.56 100 GLU A O 1
ATOM 815 N N . LYS A 1 101 ? -2.985 0.008 15.314 1.00 91.69 101 LYS A N 1
ATOM 816 C CA . LYS A 1 101 ? -2.686 -1.266 14.637 1.00 91.69 101 LYS A CA 1
ATOM 817 C C . LYS A 1 101 ? -3.065 -1.260 13.159 1.00 91.69 101 LYS A C 1
ATOM 819 O O . LYS A 1 101 ? -2.420 -1.927 12.352 1.00 91.69 101 LYS A O 1
ATOM 824 N N . ALA A 1 102 ? -4.149 -0.583 12.788 1.00 89.62 102 ALA A N 1
ATOM 825 C CA . ALA A 1 102 ? -4.529 -0.444 11.389 1.00 89.62 102 ALA A CA 1
ATOM 826 C C . ALA A 1 102 ? -3.499 0.403 10.631 1.00 89.62 102 ALA A C 1
ATOM 828 O O . ALA A 1 102 ? -3.057 -0.027 9.569 1.00 89.62 102 ALA A O 1
ATOM 829 N N . ARG A 1 103 ? -3.058 1.532 11.198 1.00 90.62 103 ARG A N 1
ATOM 830 C CA . ARG A 1 103 ? -2.008 2.384 10.624 1.00 90.62 103 ARG A CA 1
ATOM 831 C C . ARG A 1 103 ? -0.703 1.613 10.430 1.00 90.62 103 ARG A C 1
ATOM 833 O O . ARG A 1 103 ? -0.179 1.590 9.323 1.00 90.62 103 ARG A O 1
ATOM 840 N N . GLU A 1 104 ? -0.244 0.890 11.450 1.00 91.81 104 GLU A N 1
ATOM 841 C CA . GLU A 1 104 ? 0.955 0.040 11.372 1.00 91.81 104 GLU A CA 1
ATOM 842 C C . GLU A 1 104 ? 0.862 -0.997 10.246 1.00 91.81 104 GLU A C 1
ATOM 844 O O . GLU A 1 104 ? 1.792 -1.162 9.457 1.00 91.81 104 GLU A O 1
ATOM 849 N N . ARG A 1 105 ? -0.280 -1.690 10.135 1.00 92.75 105 ARG A N 1
ATOM 850 C CA . ARG A 1 105 ? -0.496 -2.699 9.087 1.00 92.75 105 ARG A CA 1
ATOM 851 C C . ARG A 1 105 ? -0.483 -2.093 7.692 1.00 92.75 105 ARG A C 1
ATOM 853 O O . ARG A 1 105 ? 0.063 -2.716 6.781 1.00 92.75 105 ARG A O 1
ATOM 860 N N . ILE A 1 106 ? -1.102 -0.925 7.523 1.00 91.62 106 ILE A N 1
ATOM 861 C CA . ILE A 1 106 ? -1.140 -0.231 6.237 1.00 91.62 106 ILE A CA 1
ATOM 862 C C . ILE A 1 106 ? 0.267 0.247 5.875 1.00 91.62 106 ILE A C 1
ATOM 864 O O . ILE A 1 106 ? 0.722 -0.061 4.779 1.00 91.62 106 ILE A O 1
ATOM 868 N N . ASN A 1 107 ? 0.994 0.872 6.804 1.00 91.56 107 ASN A N 1
ATOM 869 C CA . ASN A 1 107 ? 2.377 1.309 6.586 1.00 91.56 107 ASN A CA 1
ATOM 870 C C . ASN A 1 107 ? 3.282 0.142 6.190 1.00 91.56 107 ASN A C 1
ATOM 872 O O . ASN A 1 107 ? 3.936 0.191 5.152 1.00 91.56 107 ASN A O 1
ATOM 876 N N . ALA A 1 108 ? 3.245 -0.961 6.941 1.00 93.50 108 ALA A N 1
ATOM 877 C CA . ALA A 1 108 ? 4.032 -2.152 6.626 1.00 93.50 108 ALA A CA 1
ATOM 878 C C . ALA A 1 108 ? 3.640 -2.780 5.275 1.00 93.50 108 ALA A C 1
ATOM 880 O O . ALA A 1 108 ? 4.463 -3.382 4.581 1.00 93.50 108 ALA A O 1
ATOM 881 N N . TYR A 1 109 ? 2.367 -2.695 4.883 1.00 93.69 109 TYR A N 1
ATOM 882 C CA . TYR A 1 109 ? 1.927 -3.126 3.560 1.00 93.69 109 TYR A CA 1
ATOM 883 C C . TYR A 1 109 ? 2.491 -2.222 2.457 1.00 93.69 109 TYR A C 1
ATOM 885 O O . TYR A 1 109 ? 3.117 -2.741 1.530 1.00 93.69 109 TYR A O 1
ATOM 893 N N . THR A 1 110 ? 2.335 -0.905 2.588 1.00 93.44 110 THR A N 1
ATOM 894 C CA . THR A 1 110 ? 2.842 0.083 1.631 1.00 93.44 110 THR A CA 1
ATOM 895 C C . THR A 1 110 ? 4.358 -0.007 1.489 1.00 93.44 110 THR A C 1
ATOM 897 O O . THR A 1 110 ? 4.850 -0.101 0.369 1.00 93.44 110 THR A O 1
ATOM 900 N N . GLU A 1 111 ? 5.109 -0.082 2.589 1.00 94.62 111 GLU A N 1
ATOM 901 C CA . GLU A 1 111 ? 6.573 -0.173 2.560 1.00 94.62 111 GLU A CA 1
ATOM 902 C C . GLU A 1 111 ? 7.049 -1.412 1.784 1.00 94.62 111 GLU A C 1
ATOM 904 O O . GLU A 1 111 ? 7.942 -1.332 0.937 1.00 94.62 111 GLU A O 1
ATOM 909 N N . ARG A 1 112 ? 6.408 -2.571 2.002 1.00 96.88 112 ARG A N 1
ATOM 910 C CA . ARG A 1 112 ? 6.727 -3.799 1.253 1.00 96.88 112 ARG A CA 1
ATOM 911 C C . ARG A 1 112 ? 6.459 -3.651 -0.239 1.00 96.88 112 ARG A C 1
ATOM 913 O O . ARG A 1 112 ? 7.230 -4.178 -1.041 1.00 96.88 112 ARG A O 1
ATOM 920 N N . ILE A 1 113 ? 5.373 -2.977 -0.612 1.00 96.00 113 ILE A N 1
ATOM 921 C CA . ILE A 1 113 ? 5.049 -2.696 -2.013 1.00 96.00 113 ILE A CA 1
ATOM 922 C C . ILE A 1 113 ? 6.105 -1.760 -2.606 1.00 96.00 113 ILE A C 1
ATOM 924 O O . ILE A 1 113 ? 6.717 -2.113 -3.610 1.00 96.00 113 ILE A O 1
ATOM 928 N N . VAL A 1 114 ? 6.383 -0.629 -1.958 1.00 96.31 114 VAL A N 1
ATOM 929 C CA . VAL A 1 114 ? 7.371 0.365 -2.405 1.00 96.31 114 VAL A CA 1
ATOM 930 C C . VAL A 1 114 ? 8.746 -0.272 -2.587 1.00 96.31 114 VAL A C 1
ATOM 932 O O . VAL A 1 114 ? 9.355 -0.117 -3.643 1.00 96.31 114 VAL A O 1
ATOM 935 N N . ARG A 1 115 ? 9.208 -1.085 -1.628 1.00 97.69 115 ARG A N 1
ATOM 936 C CA . ARG A 1 115 ? 10.481 -1.814 -1.746 1.00 97.69 115 ARG A CA 1
ATOM 937 C C . ARG A 1 115 ? 10.516 -2.706 -2.990 1.00 97.69 115 ARG A C 1
ATOM 939 O O . ARG A 1 115 ? 11.520 -2.738 -3.698 1.00 97.69 115 ARG A O 1
ATOM 946 N N . ARG A 1 116 ? 9.427 -3.426 -3.278 1.00 98.06 116 ARG A N 1
ATOM 947 C CA . ARG A 1 116 ? 9.328 -4.286 -4.471 1.00 98.06 116 ARG A CA 1
ATOM 948 C C . ARG A 1 116 ? 9.316 -3.475 -5.765 1.00 98.06 116 ARG A C 1
ATOM 950 O O . ARG A 1 116 ? 9.942 -3.906 -6.731 1.00 98.06 116 ARG A O 1
ATOM 957 N N . LEU A 1 117 ? 8.627 -2.335 -5.783 1.00 97.88 117 LEU A N 1
ATOM 958 C CA . LEU A 1 117 ? 8.561 -1.450 -6.946 1.00 97.88 117 LEU A CA 1
ATOM 959 C C . LEU A 1 117 ? 9.915 -0.788 -7.219 1.00 97.88 117 LEU A C 1
ATOM 961 O O . LEU A 1 117 ? 10.379 -0.840 -8.352 1.00 97.88 117 LEU A O 1
ATOM 965 N N . ASN A 1 118 ? 10.608 -0.295 -6.192 1.00 98.00 118 ASN A N 1
ATOM 966 C CA . ASN A 1 118 ? 11.968 0.233 -6.325 1.00 98.00 118 ASN A CA 1
ATOM 967 C C . ASN A 1 118 ? 12.939 -0.826 -6.863 1.00 98.00 118 ASN A C 1
ATOM 969 O O . ASN A 1 118 ? 13.674 -0.569 -7.811 1.00 98.00 118 ASN A O 1
ATOM 973 N N . ALA A 1 119 ? 12.874 -2.057 -6.346 1.00 98.44 119 ALA A N 1
ATOM 974 C CA . ALA A 1 119 ? 13.676 -3.161 -6.874 1.00 98.44 119 ALA A CA 1
ATOM 975 C C . ALA A 1 119 ? 13.304 -3.542 -8.322 1.00 98.44 119 ALA A C 1
ATOM 977 O O . ALA A 1 119 ? 14.113 -4.132 -9.040 1.00 98.44 119 ALA A O 1
ATOM 978 N N . ALA A 1 120 ? 12.065 -3.297 -8.758 1.00 98.31 120 ALA A N 1
ATOM 979 C CA . ALA A 1 120 ? 11.666 -3.483 -10.152 1.00 98.31 120 ALA A CA 1
ATOM 980 C C . ALA A 1 120 ? 12.234 -2.368 -11.041 1.00 98.31 120 ALA A C 1
ATOM 982 O O . ALA A 1 120 ? 12.808 -2.676 -12.081 1.00 98.31 120 ALA A O 1
ATOM 983 N N . ILE A 1 121 ? 12.154 -1.111 -10.600 1.00 98.38 121 ILE A N 1
ATOM 984 C CA . ILE A 1 121 ? 12.749 0.043 -11.284 1.00 98.38 121 ILE A CA 1
ATOM 985 C C . ILE A 1 121 ? 14.253 -0.146 -11.475 1.00 98.38 121 ILE A C 1
ATOM 987 O O . ILE A 1 121 ? 14.723 -0.059 -12.603 1.00 98.38 121 ILE A O 1
ATOM 991 N N . GLU A 1 122 ? 14.987 -0.521 -10.427 1.00 98.50 122 GLU A N 1
ATOM 992 C CA . GLU A 1 122 ? 16.435 -0.754 -10.520 1.00 98.50 122 GLU A CA 1
ATOM 993 C C . GLU A 1 122 ? 16.773 -1.816 -11.586 1.00 98.50 122 GLU A C 1
ATOM 995 O O . GLU A 1 122 ? 17.734 -1.693 -12.349 1.00 98.50 122 GLU A O 1
ATOM 1000 N N . ARG A 1 123 ? 15.955 -2.874 -11.682 1.00 98.50 123 ARG A N 1
ATOM 1001 C CA . ARG A 1 123 ? 16.104 -3.900 -12.724 1.00 98.50 123 ARG A CA 1
ATOM 1002 C C . ARG A 1 123 ? 15.813 -3.348 -14.119 1.00 98.50 123 ARG A C 1
ATOM 1004 O O . ARG A 1 123 ? 16.548 -3.685 -15.047 1.00 98.50 123 ARG A O 1
ATOM 1011 N N . LEU A 1 124 ? 14.782 -2.517 -14.274 1.00 98.50 124 LEU A N 1
ATOM 1012 C CA . LEU A 1 124 ? 14.447 -1.872 -15.548 1.00 98.50 124 LEU A CA 1
ATOM 1013 C C . LEU A 1 124 ? 15.552 -0.914 -16.006 1.00 98.50 124 LEU A C 1
ATOM 1015 O O . LEU A 1 124 ? 15.927 -0.942 -17.173 1.00 98.50 124 LEU A O 1
ATOM 1019 N N . GLU A 1 125 ? 16.145 -0.146 -15.095 1.00 98.50 125 GLU A N 1
ATOM 1020 C CA . GLU A 1 125 ? 17.272 0.743 -15.397 1.00 98.50 125 GLU A CA 1
ATOM 1021 C C . GLU A 1 125 ? 18.508 -0.027 -15.853 1.00 98.50 125 GLU A C 1
ATOM 1023 O O . GLU A 1 125 ? 19.105 0.296 -16.881 1.00 98.50 125 GLU A O 1
ATOM 1028 N N . LYS A 1 126 ? 18.860 -1.104 -15.140 1.00 98.56 126 LYS A N 1
ATOM 1029 C CA . LYS A 1 126 ? 19.959 -1.989 -15.550 1.00 98.56 126 LYS A CA 1
ATOM 1030 C C . LYS A 1 126 ? 19.710 -2.579 -16.936 1.00 98.56 126 LYS A C 1
ATOM 1032 O O . LYS A 1 126 ? 20.644 -2.698 -17.727 1.00 98.56 126 LYS A O 1
ATOM 1037 N N . LEU A 1 127 ? 18.471 -2.959 -17.248 1.00 98.38 127 LEU A N 1
ATOM 1038 C CA . LEU A 1 127 ? 18.112 -3.451 -18.578 1.00 98.38 127 LEU A CA 1
ATOM 1039 C C . LEU A 1 127 ? 18.196 -2.349 -19.644 1.00 98.38 127 LEU A C 1
ATOM 1041 O O . LEU A 1 127 ? 18.727 -2.616 -20.718 1.00 98.38 127 LEU A O 1
ATOM 1045 N N . ALA A 1 128 ? 17.748 -1.128 -19.347 1.00 98.38 128 ALA A N 1
ATOM 1046 C CA . ALA A 1 128 ? 17.854 0.016 -20.250 1.00 98.38 128 ALA A CA 1
ATOM 1047 C C . ALA A 1 128 ? 19.317 0.365 -20.569 1.00 98.38 128 ALA A C 1
ATOM 1049 O O . ALA A 1 128 ? 19.653 0.587 -21.730 1.00 98.38 128 ALA A O 1
ATOM 1050 N N . TRP A 1 129 ? 20.202 0.339 -19.568 1.00 98.50 129 TRP A N 1
ATOM 1051 C CA . TRP A 1 129 ? 21.642 0.540 -19.764 1.00 98.50 129 TRP A CA 1
ATOM 1052 C C . TRP A 1 129 ? 22.283 -0.592 -20.581 1.00 98.50 129 TRP A C 1
ATOM 1054 O O . TRP A 1 129 ? 23.054 -0.356 -21.510 1.00 98.50 129 TRP A O 1
ATOM 1064 N N . ARG A 1 130 ? 21.921 -1.851 -20.300 1.00 98.31 130 ARG A N 1
ATOM 1065 C CA . ARG A 1 130 ? 22.385 -2.996 -21.101 1.00 98.31 130 ARG A CA 1
ATOM 1066 C C . ARG A 1 130 ? 21.919 -2.910 -22.552 1.00 98.31 130 ARG A C 1
ATOM 1068 O O . ARG A 1 130 ? 22.664 -3.323 -23.439 1.00 98.31 130 ARG A O 1
ATOM 1075 N N . LEU A 1 131 ? 20.699 -2.426 -22.789 1.00 98.19 131 LEU A N 1
ATOM 1076 C CA . LEU A 1 131 ? 20.156 -2.254 -24.132 1.00 98.19 131 LEU A CA 1
ATOM 1077 C C . LEU A 1 131 ? 20.891 -1.147 -24.889 1.00 98.19 131 LEU A C 1
ATOM 1079 O O . LEU A 1 131 ? 21.265 -1.372 -26.033 1.00 98.19 131 LEU A O 1
ATOM 1083 N N . GLU A 1 132 ? 21.165 -0.015 -24.238 1.00 98.00 132 GLU A N 1
ATOM 1084 C CA . GLU A 1 132 ? 21.988 1.073 -24.785 1.00 98.00 132 GLU A CA 1
ATOM 1085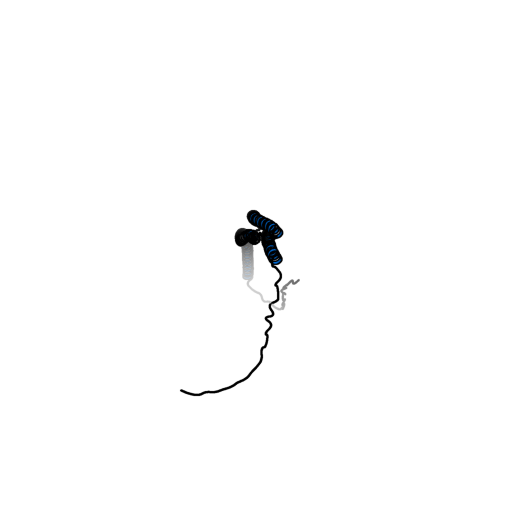 C C . GLU A 1 132 ? 23.367 0.560 -25.219 1.00 98.00 132 GLU A C 1
ATOM 1087 O O . GLU A 1 132 ? 23.700 0.615 -26.400 1.00 98.00 132 GLU A O 1
ATOM 1092 N N . SER A 1 133 ? 24.102 -0.094 -24.311 1.00 98.25 133 SER A N 1
ATOM 1093 C CA . SER A 1 133 ? 25.409 -0.683 -24.634 1.00 98.25 133 SER A CA 1
ATOM 1094 C C . SER A 1 133 ? 25.328 -1.719 -25.763 1.00 98.25 133 SER A C 1
ATOM 1096 O O . SER A 1 133 ? 26.263 -1.890 -26.549 1.00 98.25 133 SER A O 1
ATOM 1098 N N . ARG A 1 134 ? 24.216 -2.461 -25.858 1.00 97.19 134 ARG A N 1
ATOM 1099 C CA . ARG A 1 134 ? 24.008 -3.427 -26.941 1.00 97.19 134 ARG A CA 1
ATOM 1100 C C . ARG A 1 134 ? 23.780 -2.730 -28.278 1.00 97.19 134 ARG A C 1
ATOM 1102 O O . ARG A 1 134 ? 24.324 -3.218 -29.263 1.00 97.19 134 ARG A O 1
ATOM 1109 N N . ILE A 1 135 ? 23.006 -1.647 -28.310 1.00 96.38 135 ILE A N 1
ATOM 1110 C CA . ILE A 1 135 ? 22.785 -0.830 -29.509 1.00 96.38 135 ILE A CA 1
ATOM 1111 C C . ILE A 1 135 ? 24.126 -0.284 -30.004 1.00 96.38 135 ILE A C 1
ATOM 1113 O O . ILE A 1 135 ? 24.483 -0.554 -31.143 1.00 96.38 135 ILE A O 1
ATOM 1117 N N . GLU A 1 136 ? 24.919 0.345 -29.135 1.00 96.19 136 GLU A N 1
ATOM 1118 C CA . GLU A 1 136 ? 26.246 0.884 -29.486 1.00 96.19 136 GLU A CA 1
ATOM 1119 C C . GLU A 1 136 ? 27.163 -0.186 -30.100 1.00 96.19 136 GLU A C 1
ATOM 1121 O O . GLU A 1 136 ? 27.753 0.000 -31.162 1.00 96.19 136 GLU A O 1
ATOM 1126 N N . LYS A 1 137 ? 27.237 -1.365 -29.468 1.00 96.06 137 LYS A N 1
ATOM 1127 C CA . LYS A 1 137 ? 28.046 -2.486 -29.974 1.00 96.06 137 LYS A CA 1
ATOM 1128 C C . LYS A 1 137 ? 27.553 -3.031 -31.313 1.00 96.06 137 LYS A C 1
ATOM 1130 O O . LYS A 1 137 ? 28.348 -3.600 -32.058 1.00 96.06 137 LYS A O 1
ATOM 1135 N N . LEU A 1 138 ? 26.251 -2.961 -31.584 1.00 94.44 138 LEU A N 1
ATOM 1136 C CA . LEU A 1 138 ? 25.686 -3.392 -32.861 1.00 94.44 138 LEU A CA 1
ATOM 1137 C C . LEU A 1 138 ? 25.992 -2.374 -33.956 1.00 94.44 138 LEU A C 1
ATOM 1139 O O . LEU A 1 138 ? 26.411 -2.782 -35.032 1.00 94.44 138 LEU A O 1
ATOM 1143 N N . GLU A 1 139 ? 25.854 -1.082 -33.674 1.00 92.25 139 GLU A N 1
ATOM 1144 C CA . GLU A 1 139 ? 26.197 -0.021 -34.626 1.00 92.25 139 GLU A CA 1
ATOM 1145 C C . GLU A 1 139 ? 27.672 -0.083 -35.025 1.00 92.25 139 GLU A C 1
ATOM 1147 O O . GLU A 1 139 ? 27.981 -0.048 -36.212 1.00 92.25 139 GLU A O 1
ATOM 1152 N N . GLU A 1 140 ? 28.574 -0.295 -34.063 1.00 92.56 140 GLU A N 1
ATOM 1153 C CA . GLU A 1 140 ? 30.001 -0.446 -34.363 1.00 92.56 140 GLU A CA 1
ATOM 1154 C C . GLU A 1 140 ? 30.288 -1.720 -35.174 1.00 92.56 140 GLU A C 1
ATOM 1156 O O . GLU A 1 140 ? 31.015 -1.690 -36.163 1.00 92.56 140 GLU A O 1
ATOM 1161 N N . ARG A 1 141 ? 29.677 -2.858 -34.808 1.00 91.25 141 ARG A N 1
ATOM 1162 C CA . ARG A 1 141 ? 29.876 -4.137 -35.515 1.00 91.25 141 ARG A CA 1
ATOM 1163 C C . ARG A 1 141 ? 29.347 -4.114 -36.954 1.00 91.25 141 ARG A C 1
ATOM 1165 O O . ARG A 1 141 ? 29.877 -4.831 -37.800 1.00 91.25 141 ARG A O 1
ATOM 1172 N N . PHE A 1 142 ? 28.266 -3.384 -37.208 1.00 88.94 142 PHE A N 1
ATOM 1173 C CA . PHE A 1 142 ? 27.556 -3.374 -38.490 1.00 88.94 142 PHE A CA 1
ATOM 1174 C C . PHE A 1 142 ? 27.710 -2.052 -39.248 1.00 88.94 142 PHE A C 1
ATOM 1176 O O . PHE A 1 142 ? 26.911 -1.763 -40.139 1.00 88.94 142 PHE A O 1
ATOM 1183 N N . LYS A 1 143 ? 28.760 -1.286 -38.938 1.00 84.56 143 LYS A N 1
ATOM 1184 C CA . LYS A 1 143 ? 29.072 0.002 -39.567 1.00 84.56 143 LYS A CA 1
ATOM 1185 C C . LYS A 1 143 ? 29.100 -0.064 -41.100 1.00 84.56 143 LYS A C 1
ATOM 1187 O O . LYS A 1 143 ? 28.623 0.852 -41.758 1.00 84.56 143 LYS A O 1
ATOM 1192 N N . ASP A 1 144 ? 29.541 -1.194 -41.651 1.00 84.44 144 ASP A N 1
ATOM 1193 C CA . ASP A 1 144 ? 29.634 -1.427 -43.099 1.00 84.44 144 ASP A CA 1
ATOM 1194 C C . ASP A 1 144 ? 28.350 -2.005 -43.732 1.00 84.44 144 ASP A C 1
ATOM 1196 O O . ASP A 1 144 ? 28.307 -2.228 -44.940 1.00 84.44 144 ASP A O 1
ATOM 1200 N N . ARG A 1 145 ? 27.303 -2.306 -42.943 1.00 79.50 145 ARG A N 1
ATOM 1201 C CA . ARG A 1 145 ? 26.092 -3.029 -43.404 1.00 79.50 145 ARG A CA 1
ATOM 1202 C C . ARG A 1 145 ? 24.788 -2.239 -43.296 1.00 79.50 145 ARG A C 1
ATOM 1204 O O . ARG A 1 145 ? 23.723 -2.845 -43.352 1.00 79.50 145 ARG A O 1
ATOM 1211 N N . ALA A 1 146 ? 24.863 -0.916 -43.145 1.00 81.75 146 ALA A N 1
ATOM 1212 C CA . ALA A 1 146 ? 23.696 -0.027 -43.088 1.00 81.75 146 ALA A CA 1
ATOM 1213 C C . ALA A 1 146 ? 22.607 -0.484 -42.087 1.00 81.75 146 ALA A C 1
ATOM 1215 O O . ALA A 1 146 ? 21.413 -0.415 -42.372 1.00 81.75 146 ALA A O 1
ATOM 1216 N N . LEU A 1 147 ? 23.015 -0.973 -40.908 1.00 88.00 147 LEU A N 1
ATOM 1217 C CA . LEU A 1 147 ? 22.088 -1.334 -39.835 1.00 88.00 147 LEU A CA 1
ATOM 1218 C C . LEU A 1 147 ? 21.440 -0.071 -39.248 1.00 88.00 147 LEU A C 1
ATOM 1220 O O . LEU A 1 147 ? 22.127 0.735 -38.623 1.00 88.00 147 LEU A O 1
ATOM 1224 N N . ASP A 1 148 ? 20.121 0.062 -39.388 1.00 90.00 148 ASP A N 1
ATOM 1225 C CA . ASP A 1 148 ? 19.359 1.153 -38.774 1.00 90.00 148 ASP A CA 1
ATOM 1226 C C . ASP A 1 148 ? 18.737 0.725 -37.434 1.00 90.00 148 ASP A C 1
ATOM 1228 O O . ASP A 1 148 ? 17.876 -0.153 -37.366 1.00 90.00 148 ASP A O 1
ATOM 1232 N N . LEU A 1 149 ? 19.167 1.375 -36.348 1.00 94.12 149 LEU A N 1
ATOM 1233 C CA . LEU A 1 149 ? 18.612 1.212 -34.999 1.00 94.12 149 LEU A CA 1
ATOM 1234 C C . LEU A 1 149 ? 17.932 2.491 -34.482 1.00 94.12 149 LEU A C 1
ATOM 1236 O O . LEU A 1 149 ? 17.646 2.600 -33.285 1.00 94.12 149 LEU A O 1
ATOM 1240 N N . SER A 1 150 ? 17.620 3.450 -35.359 1.00 94.06 150 SER A N 1
ATOM 1241 C CA . SER A 1 150 ? 17.032 4.744 -34.984 1.00 94.06 150 SER A CA 1
ATOM 1242 C C . SER A 1 150 ? 15.709 4.584 -34.231 1.00 94.06 150 SER A C 1
ATOM 1244 O O . SER A 1 150 ? 15.495 5.218 -33.194 1.00 94.06 150 SER A O 1
ATOM 1246 N N . ASN A 1 151 ? 14.839 3.672 -34.682 1.00 94.50 151 ASN A N 1
ATOM 1247 C CA . ASN A 1 151 ? 13.579 3.389 -33.990 1.00 94.50 151 ASN A CA 1
ATOM 1248 C C . ASN A 1 151 ? 13.810 2.778 -32.595 1.00 94.50 151 ASN A C 1
ATOM 1250 O O . ASN A 1 151 ? 13.158 3.161 -31.626 1.00 94.50 151 ASN A O 1
ATOM 1254 N N . ALA A 1 152 ? 14.778 1.867 -32.467 1.00 96.62 152 ALA A N 1
ATOM 1255 C CA . ALA A 1 152 ? 15.111 1.258 -31.183 1.00 96.62 152 ALA A CA 1
ATOM 1256 C C . ALA A 1 152 ? 15.651 2.287 -30.178 1.00 96.62 152 ALA A C 1
ATOM 1258 O O . ALA A 1 152 ? 15.259 2.263 -29.011 1.00 96.62 152 ALA A O 1
ATOM 1259 N N . LYS A 1 153 ? 16.493 3.226 -30.634 1.00 97.38 153 LYS A N 1
ATOM 1260 C CA . LYS A 1 153 ? 16.968 4.358 -29.823 1.00 97.38 153 LYS A CA 1
ATOM 1261 C C . LYS A 1 153 ? 15.812 5.238 -29.355 1.00 97.38 153 LYS A C 1
ATOM 1263 O O . LYS A 1 153 ? 15.723 5.539 -28.168 1.00 97.38 153 LYS A O 1
ATOM 1268 N N . LYS A 1 154 ? 14.892 5.593 -30.257 1.00 97.94 154 LYS A N 1
ATOM 1269 C CA . LYS A 1 154 ? 13.699 6.385 -29.920 1.00 97.94 154 LYS A CA 1
ATOM 1270 C C . LYS A 1 154 ? 12.831 5.693 -28.862 1.00 97.94 154 LYS A C 1
ATOM 1272 O O . LYS A 1 154 ? 12.451 6.320 -27.878 1.00 97.94 154 LYS A O 1
ATOM 1277 N N . LEU A 1 155 ? 12.555 4.400 -29.032 1.00 98.06 155 LEU A N 1
ATOM 1278 C CA . LEU A 1 155 ? 11.775 3.618 -28.067 1.00 98.06 155 LEU A CA 1
ATOM 1279 C C . LEU A 1 155 ? 12.492 3.473 -26.718 1.00 98.06 155 LEU A C 1
ATOM 1281 O O . LEU A 1 155 ? 11.841 3.490 -25.679 1.00 98.06 155 LEU A O 1
ATOM 1285 N N . LEU A 1 156 ? 13.825 3.373 -26.709 1.00 98.12 156 LEU A N 1
ATOM 1286 C CA . LEU A 1 156 ? 14.606 3.351 -25.470 1.00 98.12 156 LEU A CA 1
ATOM 1287 C C . LEU A 1 156 ? 14.510 4.678 -24.703 1.00 98.12 156 LEU A C 1
ATOM 1289 O O . LEU A 1 156 ? 14.424 4.652 -23.476 1.00 98.12 156 LEU A O 1
ATOM 1293 N N . VAL A 1 157 ? 14.487 5.822 -25.395 1.00 98.25 157 VAL A N 1
ATOM 1294 C CA . VAL A 1 157 ? 14.240 7.127 -24.756 1.00 98.25 157 VAL A CA 1
ATOM 1295 C C . VAL A 1 157 ? 12.862 7.141 -24.093 1.00 98.25 157 VAL A C 1
ATOM 1297 O O . VAL A 1 157 ? 12.783 7.402 -22.895 1.00 98.25 157 VAL A O 1
ATOM 1300 N N . GLY A 1 158 ? 11.807 6.739 -24.810 1.00 97.38 158 GLY A N 1
ATOM 1301 C CA . GLY A 1 158 ? 10.459 6.640 -24.234 1.00 97.38 158 GLY A CA 1
ATOM 1302 C C . GLY A 1 158 ? 10.387 5.674 -23.043 1.00 97.38 158 GLY A C 1
ATOM 1303 O O . GLY A 1 158 ? 9.796 5.981 -22.012 1.00 97.38 158 GLY A O 1
ATOM 1304 N N . ALA A 1 159 ? 11.080 4.533 -23.110 1.00 98.25 159 ALA A N 1
ATOM 1305 C CA . ALA A 1 159 ? 11.166 3.610 -21.980 1.00 98.25 159 ALA A CA 1
ATOM 1306 C C . ALA A 1 159 ? 11.839 4.243 -20.746 1.00 98.25 159 ALA A C 1
ATOM 1308 O O . ALA A 1 159 ? 11.433 3.963 -19.619 1.00 98.25 159 ALA A O 1
ATOM 1309 N N . ARG A 1 160 ? 12.848 5.106 -20.928 1.00 98.25 160 ARG A N 1
ATOM 1310 C CA . ARG A 1 160 ? 13.482 5.847 -19.821 1.00 98.25 160 ARG A CA 1
ATOM 1311 C C . ARG A 1 160 ? 12.551 6.890 -19.217 1.00 98.25 160 ARG A C 1
ATOM 1313 O O . ARG A 1 160 ? 12.551 7.053 -17.998 1.00 98.25 160 ARG A O 1
ATOM 1320 N N . GLU A 1 161 ? 11.762 7.568 -20.041 1.00 98.19 161 GLU A N 1
ATOM 1321 C CA . GLU A 1 161 ? 10.740 8.511 -19.577 1.00 98.19 161 GLU A CA 1
ATOM 1322 C C . GLU A 1 161 ? 9.702 7.803 -18.699 1.00 98.19 161 GLU A C 1
ATOM 1324 O O . GLU A 1 161 ? 9.447 8.249 -17.582 1.00 98.19 161 GLU A O 1
ATOM 1329 N N . GLU A 1 162 ? 9.206 6.639 -19.126 1.00 98.00 162 GLU A N 1
ATOM 1330 C CA . GLU A 1 162 ? 8.269 5.825 -18.339 1.00 98.00 162 GLU A CA 1
ATOM 1331 C C . GLU A 1 162 ? 8.884 5.308 -17.027 1.00 98.00 162 GLU A C 1
ATOM 1333 O O . GLU A 1 162 ? 8.237 5.315 -15.976 1.00 98.00 162 GLU A O 1
ATOM 1338 N N . ILE A 1 163 ? 10.162 4.902 -17.039 1.00 98.19 163 ILE A N 1
ATOM 1339 C CA . ILE A 1 163 ? 10.889 4.535 -15.811 1.00 98.19 163 ILE A CA 1
ATOM 1340 C C . ILE A 1 163 ? 10.940 5.727 -14.843 1.00 98.19 163 ILE A C 1
ATOM 1342 O O . ILE A 1 163 ? 10.709 5.560 -13.642 1.00 98.19 163 ILE A O 1
ATOM 1346 N N . ASN A 1 164 ? 11.223 6.930 -15.345 1.00 98.00 164 ASN A N 1
ATOM 1347 C CA . ASN A 1 164 ? 11.277 8.141 -14.527 1.00 98.00 164 ASN A CA 1
ATOM 1348 C C . ASN A 1 164 ? 9.896 8.538 -13.994 1.00 98.00 164 ASN A C 1
ATOM 1350 O O . ASN A 1 164 ? 9.775 8.877 -12.817 1.00 98.00 164 ASN A O 1
ATOM 1354 N N . LEU A 1 165 ? 8.845 8.428 -14.808 1.00 96.88 165 LEU A N 1
ATOM 1355 C CA . LEU A 1 165 ? 7.469 8.645 -14.368 1.00 96.88 165 LEU A CA 1
ATOM 1356 C C . LEU A 1 165 ? 7.094 7.682 -13.236 1.00 96.88 165 LEU A C 1
ATOM 1358 O O . LEU A 1 165 ? 6.564 8.095 -12.203 1.00 96.88 165 LEU A O 1
ATOM 1362 N N . ALA A 1 166 ? 7.426 6.400 -13.389 1.00 97.25 166 ALA A N 1
ATOM 1363 C CA . ALA A 1 166 ? 7.168 5.401 -12.365 1.00 97.25 166 ALA A CA 1
ATOM 1364 C C . ALA A 1 166 ? 7.931 5.690 -11.057 1.00 97.25 166 ALA A C 1
ATOM 1366 O O . ALA A 1 166 ? 7.354 5.528 -9.980 1.00 97.25 166 ALA A O 1
ATOM 1367 N N . LYS A 1 167 ? 9.179 6.177 -11.118 1.00 97.00 167 LYS A N 1
ATOM 1368 C CA . LYS A 1 167 ? 9.922 6.644 -9.930 1.00 97.00 167 LYS A CA 1
ATOM 1369 C C . LYS A 1 167 ? 9.215 7.790 -9.219 1.00 97.00 167 LYS A C 1
ATOM 1371 O O . LYS A 1 167 ? 9.042 7.732 -8.001 1.00 97.00 167 LYS A O 1
ATOM 1376 N N . THR A 1 168 ? 8.793 8.801 -9.975 1.00 96.38 168 THR A N 1
ATOM 1377 C CA . THR A 1 168 ? 8.054 9.944 -9.434 1.00 96.38 168 THR A CA 1
ATOM 1378 C C . THR A 1 168 ? 6.792 9.463 -8.730 1.00 96.38 168 THR A C 1
ATOM 1380 O O . THR A 1 168 ? 6.604 9.768 -7.558 1.00 96.38 168 THR A O 1
ATOM 1383 N N . ASN A 1 169 ? 6.004 8.594 -9.369 1.00 95.81 169 ASN A N 1
ATOM 1384 C CA . ASN A 1 169 ? 4.779 8.054 -8.777 1.00 95.81 169 ASN A CA 1
ATOM 1385 C C . ASN A 1 169 ? 5.026 7.231 -7.504 1.00 95.81 169 ASN A C 1
ATOM 1387 O O . ASN A 1 169 ? 4.207 7.274 -6.588 1.00 95.81 169 ASN A O 1
ATOM 1391 N N . ILE A 1 170 ? 6.133 6.483 -7.418 1.00 95.50 170 ILE A N 1
ATOM 1392 C CA . ILE A 1 170 ? 6.514 5.772 -6.185 1.00 95.50 170 ILE A CA 1
ATOM 1393 C C . ILE A 1 170 ? 6.853 6.770 -5.069 1.00 95.50 170 ILE A C 1
ATOM 1395 O O . ILE A 1 170 ? 6.449 6.564 -3.924 1.00 95.50 170 ILE A O 1
ATOM 1399 N N . SER A 1 171 ? 7.562 7.856 -5.390 1.00 93.06 171 SER A N 1
ATOM 1400 C CA . SER A 1 171 ? 7.894 8.908 -4.423 1.00 93.06 171 SER A CA 1
ATOM 1401 C C . SER A 1 171 ? 6.639 9.633 -3.924 1.00 93.06 171 SER A C 1
ATOM 1403 O O . SER A 1 171 ? 6.446 9.771 -2.715 1.00 93.06 171 SER A O 1
ATOM 1405 N N . THR A 1 172 ? 5.731 10.004 -4.831 1.00 92.56 172 THR A N 1
ATOM 1406 C CA . THR A 1 172 ? 4.457 10.649 -4.485 1.00 92.56 172 THR A CA 1
ATOM 1407 C C . THR A 1 172 ? 3.560 9.730 -3.655 1.00 92.56 172 THR A C 1
ATOM 1409 O O . THR A 1 172 ? 2.917 10.192 -2.714 1.00 92.56 172 THR A O 1
ATOM 1412 N N . LEU A 1 173 ? 3.547 8.422 -3.945 1.00 92.25 173 LEU A N 1
ATOM 1413 C CA . LEU A 1 173 ? 2.792 7.435 -3.171 1.00 92.25 173 LEU A CA 1
ATOM 1414 C C . LEU A 1 173 ? 3.185 7.450 -1.688 1.00 92.25 173 LEU A C 1
ATOM 1416 O O . LEU A 1 173 ? 2.301 7.402 -0.840 1.00 92.25 173 LEU A O 1
ATOM 1420 N N . MET A 1 174 ? 4.480 7.523 -1.365 1.00 88.25 174 MET A N 1
ATOM 1421 C CA . MET A 1 174 ? 4.921 7.563 0.035 1.00 88.25 174 MET A CA 1
ATOM 1422 C C . MET A 1 174 ? 4.382 8.799 0.761 1.00 88.25 174 MET A C 1
ATOM 1424 O O . MET A 1 174 ? 3.777 8.658 1.821 1.00 88.25 174 MET A O 1
ATOM 1428 N N . GLY A 1 175 ? 4.517 9.982 0.152 1.00 87.88 175 GLY A N 1
ATOM 1429 C CA . GLY A 1 175 ? 4.019 11.229 0.739 1.00 87.88 175 GLY A CA 1
ATOM 1430 C C . GLY A 1 175 ? 2.504 11.218 0.962 1.00 87.88 175 GLY A C 1
ATOM 1431 O O . GLY A 1 175 ? 2.035 11.556 2.046 1.00 87.88 175 GLY A O 1
ATOM 1432 N N . LEU A 1 176 ? 1.738 10.746 -0.027 1.00 87.75 176 LEU A N 1
ATOM 1433 C CA . LEU A 1 176 ? 0.277 10.664 0.074 1.00 87.75 176 LEU A CA 1
ATOM 1434 C C . LEU A 1 176 ? -0.188 9.645 1.120 1.00 87.75 176 LEU A C 1
ATOM 1436 O O . LEU A 1 176 ? -1.212 9.853 1.772 1.00 87.75 176 LEU A O 1
ATOM 1440 N N . VAL A 1 177 ? 0.531 8.533 1.292 1.00 87.88 177 VAL A N 1
ATOM 1441 C CA . VAL A 1 177 ? 0.208 7.537 2.324 1.00 87.88 177 VAL A CA 1
ATOM 1442 C C . VAL A 1 177 ? 0.436 8.107 3.719 1.00 87.88 177 VAL A C 1
ATOM 1444 O O . VAL A 1 177 ? -0.435 7.963 4.578 1.00 87.88 177 VAL A O 1
ATOM 1447 N N . ASP A 1 178 ? 1.551 8.800 3.933 1.00 85.75 178 ASP A N 1
ATOM 1448 C CA . ASP A 1 178 ? 1.825 9.444 5.217 1.00 85.75 178 ASP A CA 1
ATOM 1449 C C . ASP A 1 178 ? 0.790 10.539 5.520 1.00 85.75 178 ASP A C 1
ATOM 1451 O O . ASP A 1 178 ? 0.245 10.588 6.624 1.00 85.75 178 ASP A O 1
ATOM 1455 N N . GLU A 1 179 ? 0.435 11.364 4.533 1.00 86.25 179 GLU A N 1
ATOM 1456 C CA . GLU A 1 179 ? -0.590 12.403 4.680 1.00 86.25 179 GLU A CA 1
ATOM 1457 C C . GLU A 1 179 ? -1.976 11.814 5.000 1.00 86.25 179 GLU A C 1
ATOM 1459 O O . GLU A 1 179 ? -2.644 12.240 5.946 1.00 86.25 179 GLU A O 1
ATOM 1464 N N . THR A 1 180 ? -2.406 10.791 4.255 1.00 85.12 180 THR A N 1
ATOM 1465 C CA . THR A 1 180 ? -3.731 10.175 4.444 1.00 85.12 180 THR A CA 1
ATOM 1466 C C . THR A 1 180 ? -3.862 9.438 5.775 1.00 85.12 180 THR A C 1
ATOM 1468 O O . THR A 1 180 ? -4.942 9.438 6.369 1.00 85.12 180 THR A O 1
ATOM 1471 N N . LEU A 1 181 ? -2.790 8.820 6.278 1.00 82.81 181 LEU A N 1
ATOM 1472 C CA . LEU A 1 181 ? -2.838 8.015 7.502 1.00 82.81 181 LEU A CA 1
ATOM 1473 C C . LEU A 1 181 ? -2.586 8.804 8.788 1.00 82.81 181 LEU A C 1
ATOM 1475 O O . LEU A 1 181 ? -3.081 8.395 9.848 1.00 82.81 181 LEU A O 1
ATOM 1479 N N . ASN A 1 182 ? -1.839 9.907 8.717 1.00 79.00 182 ASN A N 1
ATOM 1480 C CA . ASN A 1 182 ? -1.558 10.750 9.879 1.00 79.00 182 ASN A CA 1
ATOM 1481 C C . ASN A 1 182 ? -2.711 11.711 10.194 1.00 79.00 182 ASN A C 1
ATOM 1483 O O . ASN A 1 182 ? -2.950 11.996 11.365 1.00 79.00 182 ASN A O 1
ATOM 1487 N N . ASN A 1 183 ? -3.484 12.119 9.185 1.00 78.75 183 ASN A N 1
ATOM 1488 C CA . ASN A 1 183 ? -4.576 13.084 9.348 1.00 78.75 183 ASN A CA 1
ATOM 1489 C C . ASN A 1 183 ? -5.954 12.448 9.609 1.00 78.75 183 ASN A C 1
ATOM 1491 O O . ASN A 1 183 ? -6.944 13.164 9.737 1.00 78.75 183 ASN A O 1
ATOM 1495 N N . THR A 1 184 ? -6.050 11.114 9.681 1.00 82.62 184 THR A N 1
ATOM 1496 C CA . THR A 1 184 ? -7.335 10.415 9.836 1.00 82.62 184 THR A CA 1
ATOM 1497 C C . THR A 1 184 ? -7.485 9.702 11.178 1.00 82.62 184 THR A C 1
ATOM 1499 O O . THR A 1 184 ? -6.603 8.971 11.641 1.00 82.62 184 THR A O 1
ATOM 1502 N N . GLU A 1 185 ? -8.672 9.843 11.768 1.00 80.50 185 GLU A N 1
ATOM 1503 C CA . GLU A 1 185 ? -9.113 9.049 12.917 1.00 80.50 185 GLU A CA 1
ATOM 1504 C C . GLU A 1 185 ? -9.587 7.646 12.509 1.00 80.50 185 GLU A C 1
ATOM 1506 O O . GLU A 1 185 ? -9.740 6.775 13.363 1.00 80.50 185 GLU A O 1
ATOM 1511 N N . ASN A 1 186 ? -9.818 7.392 11.213 1.00 84.81 186 ASN A N 1
ATOM 1512 C CA . ASN A 1 186 ? -10.279 6.097 10.714 1.00 84.81 186 ASN A CA 1
ATOM 1513 C C . ASN A 1 186 ? -9.428 5.596 9.532 1.00 84.81 186 ASN A C 1
ATOM 1515 O O . ASN A 1 186 ? -9.878 5.607 8.382 1.00 84.81 186 ASN A O 1
ATOM 1519 N N . PRO A 1 187 ? -8.217 5.076 9.804 1.00 85.31 187 PRO A N 1
ATOM 1520 C CA . PRO A 1 187 ? -7.286 4.626 8.765 1.00 85.31 187 PRO A CA 1
ATOM 1521 C C . PRO A 1 187 ? -7.841 3.491 7.895 1.00 85.31 187 PRO A C 1
ATOM 1523 O O . PRO A 1 187 ? -7.431 3.328 6.751 1.00 85.31 187 PRO A O 1
ATOM 1526 N N . ARG A 1 188 ? -8.814 2.713 8.393 1.00 84.38 188 ARG A N 1
ATOM 1527 C CA . ARG A 1 188 ? -9.449 1.646 7.602 1.00 84.38 188 ARG A CA 1
ATOM 1528 C C . ARG A 1 188 ? -10.292 2.177 6.450 1.00 84.38 188 ARG A C 1
ATOM 1530 O O . ARG A 1 188 ? -10.327 1.530 5.410 1.00 84.38 188 ARG A O 1
ATOM 1537 N N . LYS A 1 189 ? -10.981 3.308 6.632 1.00 86.50 189 LYS A N 1
ATOM 1538 C CA . LYS A 1 189 ? -11.791 3.913 5.564 1.00 86.50 189 LYS A CA 1
ATOM 1539 C C . LYS A 1 189 ? -10.900 4.507 4.474 1.00 86.50 189 LYS A C 1
ATOM 1541 O O . LYS A 1 189 ? -11.150 4.284 3.295 1.00 86.50 189 LYS A O 1
ATOM 1546 N N . GLU A 1 190 ? -9.824 5.178 4.874 1.00 87.50 190 GLU A N 1
ATOM 1547 C CA . GLU A 1 190 ? -8.881 5.811 3.944 1.00 87.50 190 GLU A CA 1
ATOM 1548 C C . GLU A 1 190 ? -7.992 4.802 3.201 1.00 87.50 190 GLU A C 1
ATOM 1550 O O . GLU A 1 190 ? -7.487 5.095 2.118 1.00 87.50 190 GLU A O 1
ATOM 1555 N N . PHE A 1 191 ? -7.854 3.575 3.716 1.00 88.06 191 PHE A N 1
ATOM 1556 C CA . PHE A 1 191 ? -7.056 2.529 3.075 1.00 88.06 191 PHE A CA 1
ATOM 1557 C C . PHE A 1 191 ? -7.475 2.227 1.628 1.00 88.06 191 PHE A C 1
ATOM 1559 O O . PHE A 1 191 ? -6.623 1.876 0.814 1.00 88.06 191 PHE A O 1
ATOM 1566 N N . GLY A 1 192 ? -8.756 2.395 1.280 1.00 89.62 192 GLY A N 1
ATOM 1567 C CA . GLY A 1 192 ? -9.222 2.226 -0.101 1.00 89.62 192 GLY A CA 1
ATOM 1568 C C . GLY A 1 192 ? -8.499 3.154 -1.084 1.00 89.62 192 GLY A C 1
ATOM 1569 O O . GLY A 1 192 ? -8.058 2.701 -2.139 1.00 89.62 192 GLY A O 1
ATOM 1570 N N . LYS A 1 193 ? -8.275 4.415 -0.693 1.00 88.31 193 LYS A N 1
ATOM 1571 C CA . LYS A 1 193 ? -7.536 5.398 -1.501 1.00 88.31 193 LYS A CA 1
ATOM 1572 C C . LYS A 1 193 ? -6.066 5.007 -1.639 1.00 88.31 193 LYS A C 1
ATOM 1574 O O . LYS A 1 193 ? -5.518 5.030 -2.734 1.00 88.31 193 LYS A O 1
ATOM 1579 N N . VAL A 1 194 ? -5.445 4.556 -0.546 1.00 90.56 194 VAL A N 1
ATOM 1580 C CA . VAL A 1 194 ? -4.064 4.042 -0.560 1.00 90.56 194 VAL A CA 1
ATOM 1581 C C . VAL A 1 194 ? -3.923 2.858 -1.523 1.00 90.56 194 VAL A C 1
ATOM 1583 O O . VAL A 1 194 ? -2.963 2.785 -2.288 1.00 90.56 194 VAL A O 1
ATOM 1586 N N . GLN A 1 195 ? -4.884 1.931 -1.526 1.00 92.12 195 GLN A N 1
ATOM 1587 C CA . GLN A 1 195 ? -4.874 0.796 -2.449 1.00 92.12 195 GLN A CA 1
ATOM 1588 C C . GLN A 1 195 ? -4.996 1.219 -3.914 1.00 92.12 195 GLN A C 1
ATOM 1590 O O . GLN A 1 195 ? -4.346 0.620 -4.770 1.00 92.12 195 GLN A O 1
ATOM 1595 N N . GLU A 1 196 ? -5.830 2.210 -4.210 1.00 92.69 196 GLU A N 1
ATOM 1596 C CA . GLU A 1 196 ? -5.983 2.748 -5.560 1.00 92.69 196 GLU A CA 1
ATOM 1597 C C . GLU A 1 196 ? -4.692 3.413 -6.047 1.00 92.69 196 GLU A C 1
ATOM 1599 O O . GLU A 1 196 ? -4.205 3.076 -7.127 1.00 92.69 196 GLU A O 1
ATOM 1604 N N . LEU A 1 197 ? -4.065 4.241 -5.206 1.00 92.25 197 LEU A N 1
ATOM 1605 C CA . LEU A 1 197 ? -2.757 4.831 -5.497 1.00 92.25 197 LEU A CA 1
ATOM 1606 C C . LEU A 1 197 ? -1.711 3.749 -5.787 1.00 92.25 197 LEU A C 1
ATOM 1608 O O . LEU A 1 197 ? -1.035 3.803 -6.812 1.00 92.25 197 LEU A O 1
ATOM 1612 N N . ILE A 1 198 ? -1.642 2.706 -4.951 1.00 94.69 198 ILE A N 1
ATOM 1613 C CA . ILE A 1 198 ? -0.746 1.563 -5.172 1.00 94.69 198 ILE A CA 1
ATOM 1614 C C . ILE A 1 198 ? -1.010 0.896 -6.528 1.00 94.69 198 ILE A C 1
ATOM 1616 O O . ILE A 1 198 ? -0.061 0.579 -7.246 1.00 94.69 198 ILE A O 1
ATOM 1620 N N . LYS A 1 199 ? -2.276 0.661 -6.897 1.00 96.50 199 LYS A N 1
ATOM 1621 C CA . LYS A 1 199 ? -2.625 0.039 -8.187 1.00 96.50 199 LYS A CA 1
ATOM 1622 C C . LYS A 1 199 ? -2.162 0.894 -9.365 1.00 96.50 199 LYS A C 1
ATOM 1624 O O . LYS A 1 199 ? -1.607 0.342 -10.316 1.00 96.50 199 LYS A O 1
ATOM 1629 N N . ASN A 1 200 ? -2.337 2.208 -9.276 1.00 94.75 200 ASN A N 1
ATOM 1630 C CA . ASN A 1 200 ? -1.916 3.142 -10.316 1.00 94.75 200 ASN A CA 1
ATOM 1631 C C . ASN A 1 200 ? -0.389 3.144 -10.466 1.00 94.75 200 ASN A C 1
ATOM 1633 O O . ASN A 1 200 ? 0.114 2.953 -11.572 1.00 94.75 200 ASN A O 1
ATOM 1637 N N . THR A 1 201 ? 0.359 3.216 -9.360 1.00 96.12 201 THR A N 1
ATOM 1638 C CA . THR A 1 201 ? 1.830 3.123 -9.380 1.00 96.12 201 THR A CA 1
ATOM 1639 C C . THR A 1 201 ? 2.319 1.777 -9.932 1.00 96.12 201 THR A C 1
ATOM 1641 O O . THR A 1 201 ? 3.296 1.709 -10.678 1.00 96.12 201 THR A O 1
ATOM 1644 N N . VAL A 1 202 ? 1.636 0.675 -9.605 1.00 97.69 202 VAL A N 1
ATOM 1645 C CA . VAL A 1 202 ? 1.943 -0.645 -10.179 1.00 97.69 202 VAL A CA 1
ATOM 1646 C C . VAL A 1 202 ? 1.720 -0.650 -11.693 1.00 97.69 202 VAL A C 1
ATOM 1648 O O . VAL A 1 202 ? 2.507 -1.273 -12.407 1.00 97.69 202 VAL A O 1
ATOM 1651 N N . SER A 1 203 ? 0.676 0.020 -12.193 1.00 97.88 203 SER A N 1
ATOM 1652 C CA . SER A 1 203 ? 0.450 0.147 -13.637 1.00 97.88 203 SER A CA 1
ATOM 1653 C C . SER A 1 203 ? 1.610 0.868 -14.308 1.00 97.88 203 SER A C 1
ATOM 1655 O O . SER A 1 203 ? 2.173 0.317 -15.246 1.00 97.88 203 SER A O 1
ATOM 1657 N N . THR A 1 204 ? 2.062 2.002 -13.768 1.00 97.44 204 THR A N 1
ATOM 1658 C CA . THR A 1 204 ? 3.148 2.772 -14.399 1.00 97.44 204 THR A CA 1
ATOM 1659 C C . THR A 1 204 ? 4.471 2.005 -14.450 1.00 97.44 204 THR A C 1
ATOM 1661 O O . THR A 1 204 ? 5.210 2.093 -15.423 1.00 97.44 204 THR A O 1
ATOM 1664 N N . VAL A 1 205 ? 4.761 1.154 -13.457 1.00 98.12 205 VAL A N 1
ATOM 1665 C CA . VAL A 1 205 ? 5.924 0.246 -13.533 1.00 98.12 205 VAL A CA 1
ATOM 1666 C C . VAL A 1 205 ? 5.751 -0.812 -14.634 1.00 98.12 205 VAL A C 1
ATOM 1668 O O . VAL A 1 205 ? 6.722 -1.192 -15.293 1.00 98.12 205 VAL A O 1
ATOM 1671 N N . LYS A 1 206 ? 4.525 -1.304 -14.861 1.00 98.44 206 LYS A N 1
ATOM 1672 C CA . LYS A 1 206 ? 4.236 -2.224 -15.974 1.00 98.44 206 LYS A CA 1
ATOM 1673 C C . LYS A 1 206 ? 4.349 -1.526 -17.326 1.00 98.44 206 LYS A C 1
ATOM 1675 O O . LYS A 1 206 ? 4.834 -2.156 -18.261 1.00 98.44 206 LYS A O 1
ATOM 1680 N N . ASP A 1 207 ? 3.932 -0.268 -17.424 1.00 98.00 207 ASP A N 1
ATOM 1681 C CA . ASP A 1 207 ? 4.091 0.565 -18.620 1.00 98.00 207 ASP A CA 1
ATOM 1682 C C . ASP A 1 207 ? 5.567 0.744 -18.979 1.00 98.00 207 ASP A C 1
ATOM 1684 O O . ASP A 1 207 ? 5.972 0.384 -20.084 1.00 98.00 207 ASP A O 1
ATOM 1688 N N . ALA A 1 208 ? 6.402 1.106 -18.003 1.00 98.25 208 ALA A N 1
ATOM 1689 C CA . ALA A 1 208 ? 7.854 1.169 -18.171 1.00 98.25 208 ALA A CA 1
ATOM 1690 C C . ALA A 1 208 ? 8.461 -0.159 -18.661 1.00 98.25 208 ALA A C 1
ATOM 1692 O O . ALA A 1 208 ? 9.288 -0.187 -19.575 1.00 98.25 208 ALA A O 1
ATOM 1693 N N . HIS A 1 209 ? 8.021 -1.288 -18.096 1.00 98.50 209 HIS A N 1
ATOM 1694 C CA . HIS A 1 209 ? 8.445 -2.605 -18.568 1.00 98.50 209 HIS A CA 1
ATOM 1695 C C . HIS A 1 209 ? 7.999 -2.882 -20.014 1.00 98.50 209 HIS A C 1
ATOM 1697 O O . HIS A 1 209 ? 8.790 -3.396 -20.806 1.00 98.50 209 HIS A O 1
ATOM 1703 N N . ARG A 1 210 ? 6.750 -2.553 -20.375 1.00 98.62 210 ARG A N 1
ATOM 1704 C CA . ARG A 1 210 ? 6.227 -2.723 -21.742 1.00 98.62 210 ARG A CA 1
ATOM 1705 C C . ARG A 1 210 ? 7.032 -1.910 -22.753 1.00 98.62 210 ARG A C 1
ATOM 1707 O O . ARG A 1 210 ? 7.489 -2.489 -23.737 1.00 98.62 210 ARG A O 1
ATOM 1714 N N . ALA A 1 211 ? 7.273 -0.633 -22.469 1.00 98.38 211 ALA A N 1
ATOM 1715 C CA . ALA A 1 211 ? 8.065 0.247 -23.325 1.00 98.38 211 ALA A CA 1
ATOM 1716 C C . ALA A 1 211 ? 9.481 -0.310 -23.556 1.00 98.38 211 ALA A C 1
ATOM 1718 O O . ALA A 1 211 ? 9.981 -0.345 -24.682 1.00 98.38 211 ALA A O 1
ATOM 1719 N N . LEU A 1 212 ? 10.113 -0.852 -22.509 1.00 98.19 212 LEU A N 1
ATOM 1720 C CA . LEU A 1 212 ? 11.435 -1.463 -22.640 1.00 98.19 212 LEU A CA 1
ATOM 1721 C C . LEU A 1 212 ? 11.413 -2.744 -23.491 1.00 98.19 212 LEU A C 1
ATOM 1723 O O . LEU A 1 212 ? 12.326 -2.983 -24.283 1.00 98.19 212 LEU A O 1
ATOM 1727 N N . VAL A 1 213 ? 10.367 -3.564 -23.366 1.00 98.56 213 VAL A N 1
ATOM 1728 C CA . VAL A 1 213 ? 10.170 -4.745 -24.221 1.00 98.56 213 VAL A CA 1
ATOM 1729 C C . VAL A 1 213 ? 10.002 -4.344 -25.688 1.00 98.56 213 VAL A C 1
ATOM 1731 O O . VAL A 1 213 ? 10.538 -5.024 -26.563 1.00 98.56 213 VAL A O 1
ATOM 1734 N N . GLU A 1 214 ? 9.296 -3.254 -25.979 1.00 98.25 214 GLU A N 1
ATOM 1735 C CA . GLU A 1 214 ? 9.154 -2.730 -27.342 1.00 98.25 214 GLU A CA 1
ATOM 1736 C C . GLU A 1 214 ? 10.488 -2.253 -27.918 1.00 98.25 214 GLU A C 1
ATOM 1738 O O . GLU A 1 214 ? 10.831 -2.630 -29.040 1.00 98.25 214 GLU A O 1
ATOM 1743 N N . ALA A 1 215 ? 11.298 -1.542 -27.129 1.00 98.12 215 ALA A N 1
ATOM 1744 C CA . ALA A 1 215 ? 12.652 -1.168 -27.531 1.00 98.12 215 ALA A CA 1
ATOM 1745 C C . ALA A 1 215 ? 13.515 -2.406 -27.852 1.00 98.12 215 ALA A C 1
ATOM 1747 O O . ALA A 1 215 ? 14.185 -2.453 -28.883 1.00 98.12 215 ALA A O 1
ATOM 1748 N N . ILE A 1 216 ? 13.449 -3.457 -27.023 1.00 97.56 216 ILE A N 1
ATOM 1749 C CA . ILE A 1 216 ? 14.159 -4.726 -27.269 1.00 97.56 216 ILE A CA 1
ATOM 1750 C C . ILE A 1 216 ? 13.681 -5.390 -28.569 1.00 97.56 216 ILE A C 1
ATOM 1752 O O . ILE A 1 216 ? 14.501 -5.879 -29.351 1.00 97.56 216 ILE A O 1
ATOM 1756 N N . LYS A 1 217 ? 12.365 -5.416 -28.816 1.00 97.88 217 LYS A N 1
ATOM 1757 C CA . LYS A 1 217 ? 11.796 -5.959 -30.060 1.00 97.88 217 LYS A CA 1
ATOM 1758 C C . LYS A 1 217 ? 12.298 -5.190 -31.280 1.00 97.88 217 LYS A C 1
ATOM 1760 O O . LYS A 1 217 ? 12.665 -5.829 -32.262 1.00 97.88 217 LYS A O 1
ATOM 1765 N N . ALA A 1 218 ? 12.375 -3.863 -31.201 1.00 96.50 218 ALA A N 1
ATOM 1766 C CA . ALA A 1 218 ? 12.892 -3.028 -32.280 1.00 96.50 218 ALA A CA 1
ATOM 1767 C C . ALA A 1 218 ? 14.380 -3.290 -32.563 1.00 96.50 218 ALA A C 1
ATOM 1769 O O . ALA A 1 218 ? 14.753 -3.432 -33.725 1.00 96.50 218 ALA A O 1
ATOM 1770 N N . VAL A 1 219 ? 15.217 -3.461 -31.527 1.00 95.62 219 VAL A N 1
ATOM 1771 C CA . VAL A 1 219 ? 16.620 -3.886 -31.718 1.00 95.62 219 VAL A CA 1
ATOM 1772 C C . VAL A 1 219 ? 16.685 -5.228 -32.447 1.00 95.62 219 VAL A C 1
ATOM 1774 O O . VAL A 1 219 ? 17.484 -5.403 -33.362 1.00 95.62 219 VAL A O 1
ATOM 1777 N N . LYS A 1 220 ? 15.841 -6.190 -32.058 1.00 94.00 220 LYS A N 1
ATOM 1778 C CA . LYS A 1 220 ? 15.816 -7.514 -32.691 1.00 94.00 220 LYS A CA 1
ATOM 1779 C C . LYS A 1 220 ? 15.362 -7.450 -34.153 1.00 94.00 220 LYS A C 1
ATOM 1781 O O . LYS A 1 220 ? 15.932 -8.165 -34.971 1.00 94.00 220 LYS A O 1
ATOM 1786 N N . ALA A 1 221 ? 14.366 -6.623 -34.466 1.00 92.06 221 ALA A N 1
ATOM 1787 C CA . ALA A 1 221 ? 13.884 -6.425 -35.830 1.00 92.06 221 ALA A CA 1
ATOM 1788 C C . ALA A 1 221 ? 15.000 -5.892 -36.742 1.00 92.06 221 ALA A C 1
ATOM 1790 O O . ALA A 1 221 ? 15.330 -6.557 -37.717 1.00 92.06 221 ALA A O 1
ATOM 1791 N N . GLY A 1 222 ? 15.691 -4.816 -36.340 1.00 88.75 222 GLY A N 1
ATOM 1792 C CA . GLY A 1 222 ? 16.783 -4.250 -37.145 1.00 88.75 222 GLY A CA 1
ATOM 1793 C C . GLY A 1 222 ? 17.922 -5.243 -37.431 1.00 88.75 222 GLY A C 1
ATOM 1794 O O . GLY A 1 222 ? 18.482 -5.270 -38.524 1.00 88.75 222 GLY A O 1
ATOM 1795 N N . ILE A 1 223 ? 18.241 -6.136 -36.485 1.00 87.94 223 ILE A N 1
ATOM 1796 C CA . ILE A 1 223 ? 19.247 -7.194 -36.711 1.00 87.94 223 ILE A CA 1
ATOM 1797 C C . ILE A 1 223 ? 18.768 -8.224 -37.745 1.00 87.94 223 ILE A C 1
ATOM 1799 O O . ILE A 1 223 ? 19.573 -8.733 -38.521 1.00 87.94 223 ILE A O 1
ATOM 1803 N N . ASN A 1 224 ? 17.482 -8.575 -37.747 1.00 85.81 224 ASN A N 1
ATOM 1804 C CA . ASN A 1 224 ? 16.953 -9.559 -38.689 1.00 85.81 224 ASN A CA 1
ATOM 1805 C C . ASN A 1 224 ? 16.892 -9.002 -40.115 1.00 85.81 224 ASN A C 1
ATOM 1807 O O . ASN A 1 224 ? 17.195 -9.739 -41.050 1.00 85.81 224 ASN A O 1
ATOM 1811 N N . ASP A 1 225 ? 16.578 -7.715 -40.264 1.00 78.31 225 ASP A N 1
ATOM 1812 C CA . ASP A 1 225 ? 16.482 -7.047 -41.567 1.00 78.31 225 ASP A CA 1
ATOM 1813 C C . ASP A 1 225 ? 17.849 -6.932 -42.271 1.00 78.31 225 ASP A C 1
ATOM 1815 O O . ASP A 1 225 ? 17.923 -6.841 -43.492 1.00 78.31 225 ASP A O 1
ATOM 1819 N N . THR A 1 226 ? 18.953 -7.010 -41.516 1.00 66.94 226 THR A N 1
ATOM 1820 C CA . THR A 1 226 ? 20.332 -6.986 -42.046 1.00 66.94 226 THR A CA 1
ATOM 1821 C C . THR A 1 226 ? 20.931 -8.371 -42.311 1.00 66.94 226 THR A C 1
ATOM 1823 O O . THR A 1 226 ? 22.078 -8.478 -42.761 1.00 66.94 226 THR A O 1
ATOM 1826 N N . LYS A 1 227 ? 20.190 -9.459 -42.055 1.00 62.78 227 LYS A N 1
ATOM 1827 C CA . LYS A 1 227 ? 20.644 -10.819 -42.369 1.00 62.78 227 LYS A CA 1
ATOM 1828 C C . LYS A 1 227 ? 20.363 -11.123 -43.853 1.00 62.78 227 LYS A C 1
ATOM 1830 O O . LYS A 1 227 ? 19.195 -11.147 -44.233 1.00 62.78 227 LYS A O 1
ATOM 1835 N N . PRO A 1 228 ? 21.378 -11.408 -44.694 1.00 52.66 228 PRO A N 1
ATOM 1836 C CA . PRO A 1 228 ? 21.124 -11.881 -46.053 1.00 52.66 228 PRO A CA 1
ATOM 1837 C C . PRO A 1 228 ? 20.353 -13.210 -46.005 1.00 52.66 228 PRO A C 1
ATOM 1839 O O . PRO A 1 228 ? 20.583 -14.034 -45.111 1.00 52.66 228 PRO A O 1
ATOM 1842 N N . ALA A 1 229 ? 19.417 -13.390 -46.941 1.00 45.28 229 ALA A N 1
ATOM 1843 C CA . ALA A 1 229 ? 18.594 -14.591 -47.077 1.00 45.28 229 ALA A CA 1
ATOM 1844 C C . ALA A 1 229 ? 19.450 -15.876 -47.021 1.00 45.28 229 ALA A C 1
ATOM 1846 O O . ALA A 1 229 ? 20.589 -15.860 -47.495 1.00 45.28 229 ALA A O 1
ATOM 1847 N N . PRO A 1 230 ? 18.943 -16.992 -46.459 1.00 46.81 230 PRO A N 1
ATOM 1848 C CA . PRO A 1 230 ? 19.657 -18.257 -46.522 1.00 46.81 230 PRO A CA 1
ATOM 1849 C C . PRO A 1 230 ? 19.733 -18.674 -47.992 1.00 46.81 230 PRO A C 1
ATOM 1851 O O . PRO A 1 230 ? 18.730 -19.064 -48.585 1.00 46.81 230 PRO A O 1
ATOM 1854 N N . THR A 1 231 ? 20.916 -18.564 -48.587 1.00 44.09 231 THR A N 1
ATOM 1855 C CA . THR A 1 231 ? 21.252 -19.232 -49.841 1.00 44.09 231 THR A CA 1
ATOM 1856 C C . THR A 1 231 ? 21.180 -20.732 -49.584 1.00 44.09 231 THR A C 1
ATOM 1858 O O . THR A 1 231 ? 22.135 -21.341 -49.107 1.00 44.09 231 THR A O 1
ATOM 1861 N N . GLY A 1 232 ? 20.005 -21.312 -49.825 1.00 56.47 232 GLY A N 1
ATOM 1862 C CA . GLY A 1 232 ? 19.906 -22.720 -50.166 1.00 56.47 232 GLY A CA 1
ATOM 1863 C C . GLY A 1 232 ? 20.613 -22.915 -51.499 1.00 56.47 232 GLY A C 1
ATOM 1864 O O . GLY A 1 232 ? 20.351 -22.150 -52.426 1.00 56.47 232 GLY A O 1
ATOM 1865 N N . ASN A 1 233 ? 21.577 -23.834 -51.513 1.00 47.62 233 ASN A N 1
ATOM 1866 C CA . ASN A 1 233 ? 21.980 -24.714 -52.613 1.00 47.62 233 ASN A CA 1
ATOM 1867 C C . ASN A 1 233 ? 23.386 -25.243 -52.304 1.00 47.62 233 ASN A C 1
ATOM 1869 O O . ASN A 1 233 ? 24.372 -24.551 -52.536 1.00 47.62 233 ASN A O 1
ATOM 1873 N N . ASP A 1 234 ? 23.459 -26.473 -51.800 1.00 43.62 234 ASP A N 1
ATOM 1874 C CA . ASP A 1 234 ? 24.541 -27.382 -52.184 1.00 43.62 234 ASP A CA 1
ATOM 1875 C C . ASP A 1 234 ? 23.962 -28.804 -52.220 1.00 43.62 234 ASP A C 1
ATOM 1877 O O . ASP A 1 234 ? 24.048 -29.588 -51.274 1.00 43.62 234 ASP A O 1
ATOM 1881 N N . GLU A 1 235 ? 23.228 -29.081 -53.301 1.00 46.56 235 GLU A N 1
ATOM 1882 C CA . GLU A 1 235 ? 22.964 -30.444 -53.749 1.00 46.56 235 GLU A CA 1
ATOM 1883 C C . GLU A 1 235 ? 24.297 -31.023 -54.237 1.00 46.56 235 GLU A C 1
ATOM 1885 O O . GLU A 1 235 ? 24.695 -30.831 -55.388 1.00 46.56 235 GLU A O 1
ATOM 1890 N N . SER A 1 236 ? 25.000 -31.747 -53.365 1.00 43.56 236 SER A N 1
ATOM 1891 C CA . SER A 1 236 ? 26.090 -32.617 -53.790 1.00 43.56 236 SER A CA 1
ATOM 1892 C C . SER A 1 236 ? 25.501 -33.812 -54.544 1.00 43.56 236 SER A C 1
ATOM 1894 O O . SER A 1 236 ? 25.054 -34.817 -53.991 1.00 43.56 236 SER A O 1
ATOM 1896 N N . LYS A 1 237 ? 25.474 -33.646 -55.864 1.00 45.25 237 LYS A N 1
ATOM 1897 C CA . LYS A 1 237 ? 25.210 -34.658 -56.882 1.00 45.25 237 LYS A CA 1
ATOM 1898 C C . LYS A 1 237 ? 26.096 -35.888 -56.627 1.00 45.25 237 LYS A C 1
ATOM 1900 O O . LYS A 1 237 ? 27.303 -35.855 -56.850 1.00 45.25 237 LYS A O 1
ATOM 1905 N N . ILE A 1 238 ? 25.483 -36.968 -56.147 1.00 46.69 238 ILE A N 1
ATOM 1906 C CA . ILE A 1 238 ? 26.073 -38.308 -56.103 1.00 46.69 238 ILE A CA 1
ATOM 1907 C C . ILE A 1 238 ? 26.171 -38.783 -57.553 1.00 46.69 238 ILE A C 1
ATOM 1909 O O . ILE A 1 238 ? 25.162 -39.116 -58.174 1.00 46.69 238 ILE A O 1
ATOM 1913 N N . GLU A 1 239 ? 27.378 -38.764 -58.112 1.00 45.47 239 GLU A N 1
ATOM 1914 C CA . GLU A 1 239 ? 27.667 -39.379 -59.403 1.00 45.47 239 GLU A CA 1
ATOM 1915 C C . GLU A 1 239 ? 28.087 -40.831 -59.155 1.00 45.47 239 GLU A C 1
ATOM 1917 O O . GLU A 1 239 ? 29.214 -41.151 -58.777 1.00 45.47 239 GLU A O 1
ATOM 1922 N N . THR A 1 240 ? 27.101 -41.712 -59.289 1.00 44.66 240 THR A N 1
ATOM 1923 C CA . THR A 1 240 ? 27.225 -43.165 -59.270 1.00 44.66 240 THR A CA 1
ATOM 1924 C C . THR A 1 240 ? 28.087 -43.603 -60.453 1.00 44.66 240 THR A C 1
ATOM 1926 O O . THR A 1 240 ? 27.636 -43.560 -61.594 1.00 44.66 240 THR A O 1
ATOM 1929 N N . THR A 1 241 ? 29.319 -44.043 -60.194 1.00 43.31 241 THR A N 1
ATOM 1930 C CA . THR A 1 241 ? 30.077 -44.864 -61.149 1.00 43.31 241 THR A CA 1
ATOM 1931 C C . THR A 1 241 ? 30.030 -46.301 -60.651 1.00 43.31 241 THR A C 1
ATOM 1933 O O . THR A 1 241 ? 30.654 -46.650 -59.652 1.00 43.31 241 THR A O 1
ATOM 1936 N N . SER A 1 242 ? 29.212 -47.108 -61.317 1.00 49.00 242 SER A N 1
ATOM 1937 C CA . SER A 1 242 ? 29.114 -48.555 -61.154 1.00 49.00 242 SER A CA 1
ATOM 1938 C C . SER A 1 242 ? 29.834 -49.241 -62.311 1.00 49.00 242 SER A C 1
ATOM 1940 O O . SER A 1 242 ? 29.437 -49.013 -63.447 1.00 49.00 242 SER A O 1
ATOM 1942 N N . GLU A 1 243 ? 30.828 -50.077 -62.008 1.00 49.62 243 GLU A N 1
ATOM 1943 C CA . GLU A 1 243 ? 31.311 -51.247 -62.776 1.00 49.62 243 GLU A CA 1
ATOM 1944 C C . GLU A 1 243 ? 32.512 -51.811 -61.976 1.00 49.62 243 GLU A C 1
ATOM 1946 O O . GLU A 1 243 ? 33.529 -51.140 -61.867 1.00 49.62 243 GLU A O 1
ATOM 1951 N N . ASN A 1 244 ? 32.386 -52.810 -61.093 1.00 46.44 244 ASN A N 1
ATOM 1952 C CA . ASN A 1 244 ? 32.055 -54.240 -61.233 1.00 46.44 244 ASN A CA 1
ATOM 1953 C C . ASN A 1 244 ? 33.244 -55.105 -61.731 1.00 46.44 244 ASN A C 1
ATOM 1955 O O . ASN A 1 244 ? 33.905 -54.717 -62.688 1.00 46.44 244 ASN A O 1
ATOM 1959 N N . LEU A 1 245 ? 33.408 -56.292 -61.103 1.00 43.03 245 LEU A N 1
ATOM 1960 C CA . LEU A 1 245 ? 34.333 -57.427 -61.381 1.00 43.03 245 LEU A CA 1
ATOM 1961 C C . LEU A 1 245 ? 35.801 -57.258 -60.895 1.00 43.03 245 LEU A C 1
ATOM 1963 O O . LEU A 1 245 ? 36.386 -56.213 -61.127 1.00 43.03 245 LEU A O 1
ATOM 1967 N N . ILE A 1 246 ? 36.510 -58.178 -60.210 1.00 49.66 246 ILE A N 1
ATOM 1968 C CA . ILE A 1 246 ? 36.550 -59.656 -60.012 1.00 49.66 246 ILE A CA 1
ATOM 1969 C C . ILE A 1 246 ? 37.417 -59.872 -58.736 1.00 49.66 246 ILE A 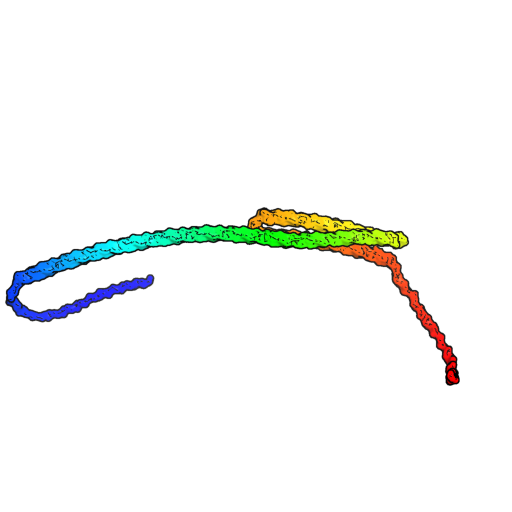C 1
ATOM 1971 O O . ILE A 1 246 ? 38.430 -59.195 -58.594 1.00 49.66 246 ILE A O 1
ATOM 1975 N N . ASP A 1 247 ? 36.979 -60.532 -57.661 1.00 52.94 247 ASP A N 1
ATOM 1976 C CA . ASP A 1 247 ? 37.057 -61.978 -57.355 1.00 52.94 247 ASP A CA 1
ATOM 1977 C C . ASP A 1 247 ? 38.431 -62.652 -57.566 1.00 52.94 247 ASP A C 1
ATOM 1979 O O . ASP A 1 247 ? 38.750 -63.088 -58.665 1.00 52.94 247 ASP A O 1
ATOM 1983 N N . SER A 1 248 ? 39.225 -62.788 -56.501 1.00 50.47 248 SER A N 1
ATOM 1984 C CA . SER A 1 248 ? 40.113 -63.947 -56.332 1.00 50.47 248 SER A CA 1
ATOM 1985 C C . SER A 1 248 ? 40.680 -63.989 -54.917 1.00 50.47 248 SER A C 1
ATOM 1987 O O . SER A 1 248 ? 41.493 -63.147 -54.523 1.00 50.47 248 SER A O 1
ATOM 1989 N N . ASP A 1 249 ? 40.216 -65.000 -54.194 1.00 52.94 249 ASP A N 1
ATOM 1990 C CA . ASP A 1 249 ? 40.882 -65.681 -53.093 1.00 52.94 249 ASP A CA 1
ATOM 1991 C C . ASP A 1 249 ? 42.402 -65.803 -53.294 1.00 52.94 249 ASP A C 1
ATOM 1993 O O . ASP A 1 249 ? 42.854 -66.144 -54.385 1.00 52.94 249 ASP A O 1
ATOM 1997 N N . GLU A 1 250 ? 43.184 -65.651 -52.221 1.00 56.31 250 GLU A N 1
ATOM 1998 C CA . GLU A 1 250 ? 44.280 -66.593 -51.979 1.00 56.31 250 GLU A CA 1
ATOM 1999 C C . GLU A 1 250 ? 44.644 -66.673 -50.490 1.00 56.31 250 GLU A C 1
ATOM 2001 O O . GLU A 1 250 ? 44.744 -65.682 -49.762 1.00 56.31 250 GLU A O 1
ATOM 2006 N N . GLU A 1 251 ? 44.759 -67.921 -50.057 1.00 52.09 251 GLU A N 1
ATOM 2007 C CA . GLU A 1 251 ? 44.988 -68.421 -48.714 1.00 52.09 251 GLU A CA 1
ATOM 2008 C C . GLU A 1 251 ? 46.424 -68.182 -48.213 1.00 52.09 251 GLU A C 1
ATOM 2010 O O . GLU A 1 251 ? 47.381 -68.191 -48.977 1.00 52.09 251 GLU A O 1
ATOM 2015 N N . GLY A 1 252 ? 46.563 -68.125 -46.885 1.00 56.62 252 GLY A N 1
ATOM 2016 C CA . GLY A 1 252 ? 47.565 -68.909 -46.152 1.00 56.62 252 GLY A CA 1
ATOM 2017 C C . GLY A 1 252 ? 49.045 -68.513 -46.236 1.00 56.62 252 GLY A C 1
ATOM 2018 O O . GLY A 1 252 ? 49.757 -68.935 -47.141 1.00 56.62 252 GLY A O 1
ATOM 2019 N N . GLN A 1 253 ? 49.550 -67.892 -45.163 1.00 48.88 253 GLN A N 1
ATOM 2020 C CA . GLN A 1 253 ? 50.489 -68.502 -44.194 1.00 48.88 253 GLN A CA 1
ATOM 2021 C C . GLN A 1 253 ? 50.761 -67.558 -43.018 1.00 48.88 253 GLN A C 1
ATOM 2023 O O . GLN A 1 253 ? 50.947 -66.344 -43.252 1.00 48.88 253 GLN A O 1
#

Secondary structure (DSSP, 8-state):
------PPPP-------------S-HHHHHHHHHHHHHHHHHHHHHHHHHHHHHHHHHHHHHHHHHHHHHHHHHHHHHHHHHHHHHHHHHHHHHHHHHHHHHHHHHHHHHHHHHHHHHHHHHHHHHHHHHHHHHHHHHHHHTGGGT---HHHHHHHHHHHHHHHHHHHHHHHHHHHHHHHHHS-S-HHHHHHHHHHHHHHHHHHHHHHHHHHHHHHHHHHHHHHHTSPP------------------------

Organism: NCBI:txid1797580

Radius of gyration: 59.2 Å; chains: 1; bounding box: 140×82×158 Å

Sequence (253 aa):
MFVFLFSFSFTYAQQEDSSRVIPAGSAIIKEKIDIQKTRAVNTANNLQEKRLEAVENSQNKRENLKDRAENVRENLSDKKQNTQERVEVKRAAITKKLNEKARERINAYTERIVRRLNAAIERLEKLAWRLESRIEKLEERFKDRALDLSNAKKLLVGAREEINLAKTNISTLMGLVDETLNNTENPRKEFGKVQELIKNTVSTVKDAHRALVEAIKAVKAGINDTKPAPTGNDESKIETTSENLIDSDEEGQ

Foldseek 3Di:
DDDDDDDDDDDDDDDDDDDDDDDDDPPVVVVVVVVVVVVVVVVVVVVVVVVVVVVVVVVVVVVVVVVVVVVVVVVVVVVVVVVVVVVVVVVVVVLQVVLVVLLVVLVVVLVVLLVVLVVLLVVLVVLLVVLVVVVVVVCVVCVVQPQDLPVLVVLSVVLVVLSVVLVVLSVVLVVVSCVQSVPDSHSPVSSVVSVVSSVVSVVSSVVSVVSSVVSVVSVVVSVVVSDPDPPDDDPPDDDDDDDDDDDDDDDDD